Protein AF-Q311U8-F1 (afdb_monomer_lite)

Radius of gyration: 19.04 Å; chains: 1; bounding box: 42×54×68 Å

Organism: Oleidesulfovibrio alaskensis (strain ATCC BAA-1058 / DSM 17464 / G20) (NCBI:txid207559)

pLDDT: mean 86.95, std 13.93, range [37.5, 97.62]

Structure (mmCIF, N/CA/C/O backbone):
data_AF-Q311U8-F1
#
_entry.id   AF-Q311U8-F1
#
loop_
_atom_site.group_PDB
_atom_site.id
_atom_site.type_symbol
_atom_site.label_atom_id
_atom_site.label_alt_id
_atom_site.label_comp_id
_atom_site.label_asym_id
_atom_site.label_entity_id
_atom_site.label_seq_id
_atom_site.pdbx_PDB_ins_code
_atom_site.Cartn_x
_atom_site.Cartn_y
_atom_site.Cartn_z
_atom_site.occupancy
_atom_site.B_iso_or_equiv
_atom_site.auth_seq_id
_atom_site.auth_comp_id
_atom_site.auth_asym_id
_atom_site.auth_atom_id
_atom_site.pdbx_PDB_model_num
ATOM 1 N N . MET A 1 1 ? 4.111 -31.282 -11.162 1.00 37.50 1 MET A N 1
ATOM 2 C CA . MET A 1 1 ? 3.540 -31.177 -9.801 1.00 37.50 1 MET A CA 1
ATOM 3 C C . MET A 1 1 ? 2.856 -29.829 -9.710 1.00 37.50 1 MET A C 1
ATOM 5 O O . MET A 1 1 ? 3.506 -28.844 -10.026 1.00 37.50 1 MET A O 1
ATOM 9 N N . GLY A 1 2 ? 1.558 -29.787 -9.402 1.00 47.53 2 GLY A N 1
ATOM 10 C CA . GLY A 1 2 ? 0.847 -28.516 -9.246 1.00 47.53 2 GLY A CA 1
ATOM 11 C C . GLY A 1 2 ? 1.342 -27.788 -7.999 1.00 47.53 2 GLY A C 1
ATOM 12 O O . GLY A 1 2 ? 1.463 -28.405 -6.942 1.00 47.53 2 GLY A O 1
ATOM 13 N N . THR A 1 3 ? 1.674 -26.508 -8.132 1.00 61.25 3 THR A N 1
ATOM 14 C CA . THR A 1 3 ? 1.961 -25.624 -7.001 1.00 61.25 3 THR A CA 1
ATOM 15 C C . THR A 1 3 ? 0.689 -25.420 -6.185 1.00 61.25 3 THR A C 1
ATOM 17 O O . THR A 1 3 ? -0.376 -25.160 -6.744 1.00 61.25 3 THR A O 1
ATOM 20 N N . ALA A 1 4 ? 0.785 -25.559 -4.863 1.00 67.50 4 ALA A N 1
ATOM 21 C CA . ALA A 1 4 ? -0.294 -25.149 -3.976 1.00 67.50 4 ALA A CA 1
ATOM 22 C C . ALA A 1 4 ? -0.421 -23.621 -4.038 1.00 67.50 4 ALA A C 1
ATOM 24 O O . ALA A 1 4 ? 0.584 -22.920 -3.950 1.00 67.50 4 ALA A O 1
ATOM 25 N N . PHE A 1 5 ? -1.641 -23.114 -4.197 1.00 61.78 5 PHE A N 1
ATOM 26 C CA . PHE A 1 5 ? -1.911 -21.682 -4.112 1.00 61.78 5 PHE A CA 1
ATOM 27 C C . PHE A 1 5 ? -2.131 -21.297 -2.650 1.00 61.78 5 PHE A C 1
ATOM 29 O O . PHE A 1 5 ? -2.922 -21.939 -1.951 1.00 61.78 5 PHE A O 1
ATOM 36 N N . HIS A 1 6 ? -1.440 -20.262 -2.178 1.00 63.56 6 HIS A N 1
ATOM 37 C CA . HIS A 1 6 ? -1.676 -19.710 -0.849 1.00 63.56 6 HIS A CA 1
ATOM 38 C C . HIS A 1 6 ? -2.810 -18.668 -0.878 1.00 63.56 6 HIS A C 1
ATOM 40 O O . HIS A 1 6 ? -3.197 -18.165 -1.929 1.00 63.56 6 HIS A O 1
ATOM 46 N N . GLN A 1 7 ? -3.396 -18.354 0.280 1.00 56.78 7 GLN A N 1
ATOM 47 C CA . GLN A 1 7 ? -4.391 -17.279 0.378 1.00 56.78 7 GLN A CA 1
ATOM 48 C C . GLN A 1 7 ? -3.770 -15.955 -0.112 1.00 56.78 7 GLN A C 1
ATOM 50 O O . GLN A 1 7 ? -2.660 -15.634 0.312 1.00 56.78 7 GLN A O 1
ATOM 55 N N . GLY A 1 8 ? -4.457 -15.222 -0.997 1.00 61.91 8 GLY A N 1
ATOM 56 C CA . GLY A 1 8 ? -3.895 -14.057 -1.696 1.00 61.91 8 GLY A CA 1
ATOM 57 C C . GLY A 1 8 ? -3.211 -14.370 -3.035 1.00 61.91 8 GLY A C 1
ATOM 58 O O . GLY A 1 8 ? -2.881 -13.446 -3.768 1.00 61.91 8 GLY A O 1
ATOM 59 N N . ALA A 1 9 ? -2.994 -15.647 -3.381 1.00 65.75 9 ALA A N 1
ATOM 60 C CA . ALA A 1 9 ? -2.308 -16.033 -4.623 1.00 65.75 9 ALA A CA 1
ATOM 61 C C . ALA A 1 9 ? -3.227 -16.046 -5.854 1.00 65.75 9 ALA A C 1
ATOM 63 O O . ALA A 1 9 ? -2.763 -15.913 -6.984 1.00 65.75 9 ALA A O 1
ATOM 64 N N . LEU A 1 10 ? -4.528 -16.266 -5.638 1.00 73.06 10 LEU A N 1
ATOM 65 C CA . LEU A 1 10 ? -5.542 -16.332 -6.698 1.00 73.06 10 LEU A CA 1
ATOM 66 C C . LEU A 1 10 ? -6.429 -15.091 -6.753 1.00 73.06 10 LEU A C 1
ATOM 68 O O . LEU A 1 10 ? -7.138 -14.895 -7.737 1.00 73.06 10 LEU A O 1
ATOM 72 N N . ASP A 1 11 ? -6.437 -14.295 -5.687 1.00 76.12 11 ASP A N 1
ATOM 73 C CA . ASP A 1 11 ? -7.259 -13.103 -5.616 1.00 76.12 11 ASP A CA 1
ATOM 74 C C . ASP A 1 11 ? -6.459 -11.866 -6.040 1.00 76.12 11 ASP A C 1
ATOM 76 O O . ASP A 1 11 ? -5.271 -11.728 -5.765 1.00 76.12 11 ASP A O 1
ATOM 80 N N . ASN A 1 12 ? -7.121 -10.961 -6.759 1.00 83.50 12 ASN A N 1
ATOM 81 C CA . ASN A 1 12 ? -6.507 -9.732 -7.255 1.00 83.50 12 ASN A CA 1
ATOM 82 C C . ASN A 1 12 ? -6.670 -8.577 -6.246 1.00 83.50 12 ASN A C 1
ATOM 84 O O . ASN A 1 12 ? -6.551 -7.411 -6.594 1.00 83.50 12 ASN A O 1
ATOM 88 N N . PHE A 1 13 ? -6.937 -8.868 -4.967 1.00 90.12 13 PHE A N 1
ATOM 89 C CA . PHE A 1 13 ? -7.370 -7.868 -3.983 1.00 90.12 13 PHE A CA 1
ATOM 90 C C . PHE A 1 13 ? -6.248 -7.370 -3.061 1.00 90.12 13 PHE A C 1
ATOM 92 O O . PHE A 1 13 ? -6.520 -6.925 -1.945 1.00 90.12 13 PHE A O 1
ATOM 99 N N . CYS A 1 14 ? -4.992 -7.386 -3.526 1.00 90.50 14 CYS A N 1
ATOM 100 C CA . CYS A 1 14 ? -3.838 -6.896 -2.755 1.00 90.50 14 CYS A CA 1
ATOM 101 C C . CYS A 1 14 ? -4.051 -5.489 -2.176 1.00 90.50 14 CYS A C 1
ATOM 103 O O . CYS A 1 14 ? -3.731 -5.244 -1.022 1.00 90.50 14 CYS A O 1
ATOM 105 N N . ALA A 1 15 ? -4.693 -4.589 -2.922 1.00 93.12 15 ALA A N 1
ATOM 106 C CA . ALA A 1 15 ? -5.008 -3.245 -2.448 1.00 93.12 15 ALA A CA 1
ATOM 107 C C . ALA A 1 15 ? -5.940 -3.222 -1.227 1.00 93.12 15 ALA A C 1
ATOM 109 O O . ALA A 1 15 ? -5.713 -2.455 -0.292 1.00 93.12 15 ALA A O 1
ATOM 110 N N . LEU A 1 16 ? -6.956 -4.091 -1.192 1.00 94.38 16 LEU A N 1
ATOM 111 C CA . LEU A 1 16 ? -7.863 -4.194 -0.046 1.00 94.38 16 LEU A CA 1
ATOM 112 C C . LEU A 1 16 ? -7.113 -4.747 1.171 1.00 94.38 16 LEU A C 1
ATOM 114 O O . LEU A 1 16 ? -7.275 -4.227 2.274 1.00 94.38 16 LEU A O 1
ATOM 118 N N . TYR A 1 17 ? -6.267 -5.765 0.975 1.00 92.62 17 TYR A N 1
ATOM 119 C CA . TYR A 1 17 ? -5.411 -6.295 2.038 1.00 92.62 17 TYR A CA 1
ATOM 120 C C . TYR A 1 17 ? -4.444 -5.242 2.578 1.00 92.62 17 TYR A C 1
ATOM 122 O O . TYR A 1 17 ? -4.326 -5.114 3.798 1.00 92.62 17 TYR A O 1
ATOM 130 N N . ALA A 1 18 ? -3.813 -4.457 1.705 1.00 94.94 18 ALA A N 1
ATOM 131 C CA . ALA A 1 18 ? -2.923 -3.370 2.087 1.00 94.94 18 ALA A CA 1
ATOM 132 C C . ALA A 1 18 ? -3.649 -2.365 2.990 1.00 94.94 18 ALA A C 1
ATOM 134 O O . ALA A 1 18 ? -3.191 -2.086 4.098 1.00 94.94 18 ALA A O 1
ATOM 135 N N . VAL A 1 19 ? -4.828 -1.882 2.578 1.00 96.75 19 VAL A N 1
ATOM 136 C CA . VAL A 1 19 ? -5.613 -0.921 3.370 1.00 96.75 19 VAL A CA 1
ATOM 137 C C . VAL A 1 19 ? -6.063 -1.522 4.702 1.00 96.75 19 VAL A C 1
ATOM 139 O O . VAL A 1 19 ? -5.898 -0.893 5.748 1.00 96.75 19 VAL A O 1
ATOM 142 N N . VAL A 1 20 ? -6.574 -2.757 4.705 1.00 95.94 20 VAL A N 1
ATOM 143 C CA . VAL A 1 20 ? -6.973 -3.450 5.941 1.00 95.94 20 VAL A CA 1
ATOM 144 C C . VAL A 1 20 ? -5.785 -3.585 6.895 1.00 95.94 20 VAL A C 1
ATOM 146 O O . VAL A 1 20 ? -5.916 -3.280 8.080 1.00 95.94 20 VAL A O 1
ATOM 149 N N . ASN A 1 21 ? -4.611 -3.980 6.398 1.00 94.94 21 ASN A N 1
ATOM 150 C CA . ASN A 1 21 ? -3.401 -4.105 7.210 1.00 94.94 21 ASN A CA 1
ATOM 151 C C . ASN A 1 21 ? -2.879 -2.749 7.697 1.00 94.94 21 ASN A C 1
ATOM 153 O O . ASN A 1 21 ? -2.426 -2.649 8.839 1.00 94.94 21 ASN A O 1
ATOM 157 N N . ALA A 1 22 ? -3.022 -1.688 6.903 1.00 96.19 22 ALA A N 1
ATOM 158 C CA . ALA A 1 22 ? -2.739 -0.334 7.354 1.00 96.19 22 ALA A CA 1
ATOM 159 C C . ALA A 1 22 ? -3.666 0.083 8.510 1.00 96.19 22 ALA A C 1
ATOM 161 O O . ALA A 1 22 ? -3.197 0.631 9.512 1.00 96.19 22 ALA A O 1
ATOM 162 N N . PHE A 1 23 ? -4.962 -0.239 8.453 1.00 96.06 23 PHE A N 1
ATOM 163 C CA . PHE A 1 23 ? -5.865 -0.026 9.588 1.00 96.06 23 PHE A CA 1
ATOM 164 C C . PHE A 1 23 ? -5.525 -0.917 10.790 1.00 96.06 23 PHE A C 1
ATOM 166 O O . PHE A 1 23 ? -5.532 -0.433 11.922 1.00 96.06 23 PHE A O 1
ATOM 173 N N . CYS A 1 24 ? -5.141 -2.181 10.588 1.00 94.56 24 CYS A N 1
ATOM 174 C CA . CYS A 1 24 ? -4.625 -3.032 11.664 1.00 94.56 24 CYS A CA 1
ATOM 175 C C . CYS A 1 24 ? -3.406 -2.392 12.344 1.00 94.56 24 CYS A C 1
ATOM 177 O O . CYS A 1 24 ? -3.337 -2.353 13.572 1.00 94.56 24 CYS A O 1
ATOM 179 N N . ARG A 1 25 ? -2.474 -1.825 11.568 1.00 94.44 25 ARG A N 1
ATOM 180 C CA . ARG A 1 25 ? -1.262 -1.181 12.092 1.00 94.44 25 ARG A CA 1
ATOM 181 C C . ARG A 1 25 ? -1.547 0.125 12.832 1.00 94.44 25 ARG A C 1
ATOM 183 O O . ARG A 1 25 ? -0.871 0.431 13.817 1.00 94.44 25 ARG A O 1
ATOM 190 N N . THR A 1 26 ? -2.528 0.892 12.365 1.00 95.25 26 THR A N 1
ATOM 191 C CA . THR A 1 26 ? -2.876 2.213 12.911 1.00 95.25 26 THR A CA 1
ATOM 192 C C . THR A 1 26 ? -3.895 2.151 14.048 1.00 95.25 26 THR A C 1
ATOM 194 O O . THR A 1 26 ? -3.900 3.049 14.881 1.00 95.25 26 THR A O 1
ATOM 197 N N . HIS A 1 27 ? -4.733 1.115 14.131 1.00 94.25 27 HIS A N 1
ATOM 198 C CA . HIS A 1 27 ? -5.863 1.044 15.071 1.00 94.25 27 HIS A CA 1
ATOM 199 C C . HIS A 1 27 ? -6.001 -0.296 15.805 1.00 94.25 27 HIS A C 1
ATOM 201 O O . HIS A 1 27 ? -6.939 -0.454 16.581 1.00 94.25 27 HIS A O 1
ATOM 207 N N . ALA A 1 28 ? -5.092 -1.252 15.583 1.00 92.31 28 ALA A N 1
ATOM 208 C CA . ALA A 1 28 ? -5.137 -2.583 16.194 1.00 92.31 28 ALA A CA 1
ATOM 209 C C . ALA A 1 28 ? -6.500 -3.276 16.002 1.00 92.31 28 ALA A C 1
ATOM 211 O O . ALA A 1 28 ? -7.108 -3.767 16.955 1.00 92.31 28 ALA A O 1
ATOM 212 N N . LEU A 1 29 ? -6.995 -3.286 14.757 1.00 91.94 29 LEU A N 1
ATOM 213 C CA . LEU A 1 29 ? -8.279 -3.901 14.427 1.00 91.94 29 LEU A CA 1
ATOM 214 C C . LEU A 1 29 ? -8.350 -5.357 14.891 1.00 91.94 29 LEU A C 1
ATOM 216 O O . LEU A 1 29 ? -7.421 -6.147 14.719 1.00 91.94 29 LEU A O 1
ATOM 220 N N . THR A 1 30 ? -9.518 -5.742 15.393 1.00 92.50 30 THR A N 1
ATOM 221 C CA . THR A 1 30 ? -9.839 -7.153 15.599 1.00 92.50 30 THR A CA 1
ATOM 222 C C . THR A 1 30 ? -10.002 -7.869 14.258 1.00 92.50 30 THR A C 1
ATOM 224 O O . THR A 1 30 ? -10.398 -7.275 13.252 1.00 92.50 30 THR A O 1
ATOM 227 N N . ALA A 1 31 ? -9.819 -9.192 14.252 1.00 91.38 31 ALA A N 1
ATOM 228 C CA . ALA A 1 31 ? -10.064 -10.009 13.062 1.00 91.38 31 ALA A CA 1
ATOM 229 C C . ALA A 1 31 ? -11.506 -9.886 12.531 1.00 91.38 31 ALA A C 1
ATOM 231 O O . ALA A 1 31 ? -11.740 -10.114 11.347 1.00 91.38 31 ALA A O 1
ATOM 232 N N . PHE A 1 32 ? -12.477 -9.565 13.394 1.00 94.00 32 PHE A N 1
ATOM 233 C CA . PHE A 1 32 ? -13.856 -9.301 12.984 1.00 94.00 32 PHE A CA 1
ATOM 234 C C . PHE A 1 32 ? -13.976 -7.968 12.234 1.00 94.00 32 PHE A C 1
ATOM 236 O O . PHE A 1 32 ? -14.552 -7.936 11.151 1.00 94.00 32 PHE A O 1
ATOM 243 N N . GLN A 1 33 ? -13.392 -6.889 12.766 1.00 93.81 33 GLN A N 1
ATOM 244 C CA . GLN A 1 33 ? -13.393 -5.574 12.112 1.00 93.81 33 GLN A CA 1
ATOM 245 C C . GLN A 1 33 ? -12.658 -5.605 10.768 1.00 93.81 33 GLN A C 1
ATOM 247 O O . GLN A 1 33 ? -13.183 -5.086 9.789 1.00 93.81 33 GLN A O 1
ATOM 252 N N . ALA A 1 34 ? -11.498 -6.265 10.705 1.00 94.31 34 ALA A N 1
ATOM 253 C CA . ALA A 1 34 ? -10.738 -6.436 9.468 1.00 94.31 34 ALA A CA 1
ATOM 254 C C . ALA A 1 34 ? -11.542 -7.201 8.399 1.00 94.31 34 ALA A C 1
ATOM 256 O O . ALA A 1 34 ? -11.652 -6.750 7.261 1.00 94.31 34 ALA A O 1
ATOM 257 N N . ARG A 1 35 ? -12.176 -8.323 8.775 1.00 94.69 35 ARG A N 1
ATOM 258 C CA . ARG A 1 35 ? -13.047 -9.094 7.868 1.00 94.69 35 ARG A CA 1
ATOM 259 C C . ARG A 1 35 ? -14.245 -8.288 7.393 1.00 94.69 35 ARG A C 1
ATOM 261 O O . ARG A 1 35 ? -14.569 -8.325 6.213 1.00 94.69 35 ARG A O 1
ATOM 268 N N . ARG A 1 36 ? -14.897 -7.560 8.300 1.00 95.12 36 ARG A N 1
ATOM 269 C CA . ARG A 1 36 ? -16.030 -6.707 7.949 1.00 95.12 36 ARG A CA 1
ATOM 270 C C . ARG A 1 36 ? -15.615 -5.620 6.960 1.00 95.12 36 ARG A C 1
ATOM 272 O O . ARG A 1 36 ? -16.293 -5.460 5.961 1.00 95.12 36 ARG A O 1
ATOM 279 N N . MET A 1 37 ? -14.501 -4.929 7.206 1.00 95.00 37 MET A N 1
ATOM 280 C CA . MET A 1 37 ? -13.955 -3.931 6.281 1.00 95.00 37 MET A CA 1
ATOM 281 C C . MET A 1 37 ? -13.739 -4.530 4.887 1.00 95.00 37 MET A C 1
ATOM 283 O O . MET A 1 37 ? -14.254 -4.010 3.906 1.00 95.00 37 MET A O 1
ATOM 287 N N . PHE A 1 38 ? -13.056 -5.672 4.814 1.00 95.06 38 PHE A N 1
ATOM 288 C CA . PHE A 1 38 ? -12.793 -6.358 3.553 1.00 95.06 38 PHE A CA 1
ATOM 289 C C . PHE A 1 38 ? -14.086 -6.761 2.816 1.00 95.06 38 PHE A C 1
ATOM 291 O O . PHE A 1 38 ? -14.244 -6.462 1.635 1.00 95.06 38 PHE A O 1
ATOM 298 N N . HIS A 1 39 ? -15.037 -7.400 3.506 1.00 95.38 39 HIS A N 1
ATOM 299 C CA . HIS A 1 39 ? -16.296 -7.843 2.897 1.00 95.38 39 HIS A CA 1
ATOM 300 C C . HIS A 1 39 ? -17.203 -6.677 2.489 1.00 95.38 39 HIS A C 1
ATOM 302 O O . HIS A 1 39 ? -17.771 -6.712 1.401 1.00 95.38 39 HIS A O 1
ATOM 308 N N . ASP A 1 40 ? -17.328 -5.647 3.330 1.00 95.81 40 ASP A N 1
ATOM 309 C CA . ASP A 1 40 ? -18.144 -4.465 3.037 1.00 95.81 40 ASP A CA 1
ATOM 310 C C . ASP A 1 40 ? -17.614 -3.754 1.777 1.00 95.81 40 ASP A C 1
ATOM 312 O O . ASP A 1 40 ? -18.407 -3.311 0.946 1.00 95.81 40 ASP A O 1
ATOM 316 N N . THR A 1 41 ? -16.289 -3.694 1.583 1.00 95.19 41 THR A N 1
ATOM 317 C CA . THR A 1 41 ? -15.689 -3.180 0.343 1.00 95.19 41 THR A CA 1
ATOM 318 C C . THR A 1 41 ? -15.979 -4.080 -0.856 1.00 95.19 41 THR A C 1
ATOM 320 O O . THR A 1 41 ? -16.386 -3.567 -1.892 1.00 95.19 41 THR A O 1
ATOM 323 N N . LEU A 1 42 ? -15.837 -5.405 -0.741 1.00 94.81 42 LEU A N 1
ATOM 324 C CA . LEU A 1 42 ? -16.155 -6.318 -1.850 1.00 94.81 42 LEU A CA 1
ATOM 325 C C . LEU A 1 42 ? -17.617 -6.210 -2.298 1.00 94.81 42 LEU A C 1
ATOM 327 O O . LEU A 1 42 ? -17.891 -6.170 -3.495 1.00 94.81 42 LEU A O 1
ATOM 331 N N . LEU A 1 43 ? -18.548 -6.127 -1.345 1.00 96.38 43 LEU A N 1
ATOM 332 C CA . LEU A 1 43 ? -19.971 -5.959 -1.638 1.00 96.38 43 LEU A CA 1
ATOM 333 C C . LEU A 1 43 ? -20.262 -4.636 -2.349 1.00 96.38 43 LEU A C 1
ATOM 335 O O . LEU A 1 43 ? -21.165 -4.598 -3.174 1.00 96.38 43 LEU A O 1
ATOM 339 N N . ARG A 1 44 ? -19.508 -3.571 -2.054 1.00 93.94 44 ARG A N 1
ATOM 340 C CA . ARG A 1 44 ? -19.609 -2.288 -2.768 1.00 93.94 44 ARG A CA 1
ATOM 341 C C . ARG A 1 44 ? -19.042 -2.363 -4.170 1.00 93.94 44 ARG A C 1
ATOM 343 O O . ARG A 1 44 ? -19.688 -1.884 -5.088 1.00 93.94 44 ARG A O 1
ATOM 350 N N . LEU A 1 45 ? -17.868 -2.975 -4.338 1.00 93.75 45 LEU A N 1
ATOM 351 C CA . LEU A 1 45 ? -17.281 -3.162 -5.664 1.00 93.75 45 LEU A CA 1
ATOM 352 C C . LEU A 1 45 ? -18.258 -3.911 -6.569 1.00 93.75 45 LEU A C 1
ATOM 354 O O . LEU A 1 45 ? -18.495 -3.474 -7.681 1.00 93.75 45 LEU A O 1
ATOM 358 N N . ALA A 1 46 ? -18.904 -4.961 -6.058 1.00 94.88 46 ALA A N 1
ATOM 359 C CA . ALA A 1 46 ? -19.896 -5.742 -6.794 1.00 94.88 46 ALA A CA 1
ATOM 360 C C . ALA A 1 46 ? -21.185 -4.977 -7.175 1.00 94.88 46 ALA A C 1
ATOM 362 O O . ALA A 1 46 ? -22.034 -5.551 -7.850 1.00 94.88 46 ALA A O 1
ATOM 363 N N . GLN A 1 47 ? -21.371 -3.726 -6.734 1.00 96.00 47 GLN A N 1
ATOM 364 C CA . GLN A 1 47 ? -22.482 -2.869 -7.178 1.00 96.00 47 GLN A CA 1
ATOM 365 C C . GLN A 1 47 ? -22.172 -2.125 -8.483 1.00 96.00 47 GLN A C 1
ATOM 367 O O . GLN A 1 47 ? -23.089 -1.570 -9.086 1.00 96.00 47 GLN A O 1
ATOM 372 N N . ASP A 1 48 ? -20.907 -2.105 -8.902 1.00 95.19 48 ASP A N 1
ATOM 373 C CA . ASP A 1 48 ? -20.439 -1.483 -10.134 1.00 95.19 48 ASP A CA 1
ATOM 374 C C . ASP A 1 48 ? -19.763 -2.550 -11.002 1.00 95.19 48 ASP A C 1
ATOM 376 O O . ASP A 1 48 ? -18.649 -2.995 -10.720 1.00 95.19 48 ASP A O 1
ATOM 380 N N . ASP A 1 49 ? -20.453 -2.981 -12.057 1.00 95.31 49 ASP A N 1
ATOM 381 C CA . ASP A 1 49 ? -19.990 -4.064 -12.927 1.00 95.31 49 ASP A CA 1
ATOM 382 C C . ASP A 1 49 ? -18.645 -3.750 -13.600 1.00 95.31 49 ASP A C 1
ATOM 384 O O . ASP A 1 49 ? -17.823 -4.654 -13.781 1.00 95.31 49 ASP A O 1
ATOM 388 N N . GLU A 1 50 ? -18.391 -2.488 -13.963 1.00 94.62 50 GLU A N 1
ATOM 389 C CA . GLU A 1 50 ? -17.160 -2.077 -14.643 1.00 94.62 50 GLU A CA 1
ATOM 390 C C . GLU A 1 50 ? -15.977 -2.133 -13.674 1.00 94.62 50 GLU A C 1
ATOM 392 O O . GLU A 1 50 ? -14.963 -2.785 -13.953 1.00 94.62 50 GLU A O 1
ATOM 397 N N . VAL A 1 51 ? -16.132 -1.523 -12.498 1.00 91.81 51 VAL A N 1
ATOM 398 C CA . VAL A 1 51 ? -15.099 -1.519 -11.456 1.00 91.81 51 VAL A CA 1
ATOM 399 C C . VAL A 1 51 ? -14.853 -2.933 -10.934 1.00 91.81 51 VAL A C 1
ATOM 401 O O . VAL A 1 51 ? -13.697 -3.336 -10.761 1.00 91.81 51 VAL A O 1
ATOM 404 N N . PHE A 1 52 ? -15.913 -3.713 -10.711 1.00 93.62 52 PHE A N 1
ATOM 405 C CA . PHE A 1 52 ? -15.798 -5.094 -10.260 1.00 93.62 52 PHE A CA 1
ATOM 406 C C . PHE A 1 52 ? -15.067 -5.956 -11.283 1.00 93.62 52 PHE A C 1
ATOM 408 O O . PHE A 1 52 ? -14.130 -6.665 -10.915 1.00 93.62 52 PHE A O 1
ATOM 415 N N . THR A 1 53 ? -15.438 -5.854 -12.564 1.00 93.81 53 THR A N 1
ATOM 416 C CA . THR A 1 53 ? -14.769 -6.580 -13.651 1.00 93.81 53 THR A CA 1
ATOM 417 C C . THR A 1 53 ? -13.291 -6.217 -13.696 1.00 93.81 53 THR A C 1
ATOM 419 O O . THR A 1 53 ? -12.445 -7.109 -13.642 1.00 93.81 53 THR A O 1
ATOM 422 N N . ALA A 1 54 ? -12.964 -4.922 -13.693 1.00 92.94 54 ALA A N 1
ATOM 423 C CA . ALA A 1 54 ? -11.581 -4.466 -13.698 1.00 92.94 54 ALA A CA 1
ATOM 424 C C . ALA A 1 54 ? -10.788 -4.995 -12.488 1.00 92.94 54 ALA A C 1
ATOM 426 O O . ALA A 1 54 ? -9.626 -5.383 -12.633 1.00 92.94 54 ALA A O 1
ATOM 427 N N . ALA A 1 55 ? -11.411 -5.067 -11.307 1.00 91.06 55 ALA A N 1
ATOM 428 C CA . ALA A 1 55 ? -10.797 -5.617 -10.105 1.00 91.06 55 ALA A CA 1
ATOM 429 C C . ALA A 1 55 ? -10.571 -7.135 -10.188 1.00 91.06 55 ALA A C 1
ATOM 431 O O . ALA A 1 55 ? -9.492 -7.604 -9.827 1.00 91.06 55 ALA A O 1
ATOM 432 N N . VAL A 1 56 ? -11.534 -7.927 -10.669 1.00 90.75 56 VAL A N 1
ATOM 433 C CA . VAL A 1 56 ? -11.366 -9.391 -10.751 1.00 90.75 56 VAL A CA 1
ATOM 434 C C . VAL A 1 56 ? -10.455 -9.818 -11.900 1.00 90.75 56 VAL A C 1
ATOM 436 O O . VAL A 1 56 ? -9.814 -10.859 -11.790 1.00 90.75 56 VAL A O 1
ATOM 439 N N . THR A 1 57 ? -10.324 -9.014 -12.961 1.00 90.00 57 THR A N 1
ATOM 440 C CA . THR A 1 57 ? -9.417 -9.287 -14.091 1.00 90.00 57 THR A CA 1
ATOM 441 C C . THR A 1 57 ? -8.053 -8.601 -13.970 1.00 90.00 57 THR A C 1
ATOM 443 O O . THR A 1 57 ? -7.296 -8.600 -14.941 1.00 90.00 57 THR A O 1
ATOM 446 N N . ALA A 1 58 ? -7.732 -7.989 -12.822 1.00 85.81 58 ALA A N 1
ATOM 447 C CA . ALA A 1 58 ? -6.497 -7.222 -12.601 1.00 85.81 58 ALA A CA 1
ATOM 448 C C . ALA A 1 58 ? -6.248 -6.103 -13.643 1.00 85.81 58 ALA A C 1
ATOM 450 O O . ALA A 1 58 ? -5.106 -5.721 -13.916 1.00 85.81 58 ALA A O 1
ATOM 451 N N . ALA A 1 59 ? -7.321 -5.558 -14.222 1.00 90.44 59 ALA A N 1
ATOM 452 C CA . ALA A 1 59 ? -7.303 -4.464 -15.194 1.00 90.44 59 ALA A CA 1
ATOM 453 C C . ALA A 1 59 ? -7.481 -3.088 -14.525 1.00 90.44 59 ALA A C 1
ATOM 455 O O . ALA A 1 59 ? -7.975 -2.143 -15.130 1.00 90.44 59 ALA A O 1
ATOM 456 N N . THR A 1 60 ? -7.068 -2.969 -13.267 1.00 92.50 60 THR A N 1
ATOM 457 C CA . THR A 1 60 ? -7.097 -1.733 -12.488 1.00 92.50 60 THR A CA 1
ATOM 458 C C . THR A 1 60 ? -5.808 -1.606 -11.697 1.00 92.50 60 THR A C 1
ATOM 460 O O . THR A 1 60 ? -5.115 -2.593 -11.435 1.00 92.50 60 THR A O 1
ATOM 463 N N . ASP A 1 61 ? -5.476 -0.383 -11.307 1.00 92.69 61 ASP A N 1
ATOM 464 C CA . ASP A 1 61 ? -4.439 -0.162 -10.320 1.00 92.69 61 ASP A CA 1
ATOM 465 C C . ASP A 1 61 ? -4.946 0.106 -8.913 1.00 92.69 61 ASP A C 1
ATOM 467 O O . ASP A 1 61 ? -4.129 0.389 -8.045 1.00 92.69 61 ASP A O 1
ATOM 471 N N . TYR A 1 62 ? -6.251 -0.021 -8.678 1.00 94.69 62 TYR A N 1
ATOM 472 C CA . TYR A 1 62 ? -6.898 0.131 -7.375 1.00 94.69 62 TYR A CA 1
ATOM 473 C C . TYR A 1 62 ? -6.726 1.500 -6.705 1.00 94.69 62 TYR A C 1
ATOM 475 O O . TYR A 1 62 ? -7.187 1.648 -5.578 1.00 94.69 62 TYR A O 1
ATOM 483 N N . THR A 1 63 ? -6.123 2.504 -7.352 1.00 95.06 63 THR A N 1
ATOM 484 C CA . THR A 1 63 ? -5.837 3.795 -6.701 1.00 95.06 63 THR A CA 1
ATOM 485 C C . THR A 1 63 ? -7.114 4.438 -6.159 1.00 95.06 63 THR A C 1
ATOM 487 O O . THR A 1 63 ? -7.166 4.782 -4.981 1.00 95.06 63 THR A O 1
ATOM 490 N N . GLY A 1 64 ? -8.174 4.506 -6.974 1.00 94.62 64 GLY A N 1
ATOM 491 C CA . GLY A 1 64 ? -9.482 5.009 -6.532 1.00 94.62 64 GLY A CA 1
ATOM 492 C C . GLY A 1 64 ? -10.053 4.211 -5.356 1.00 94.62 64 GLY A C 1
ATOM 493 O O . GLY A 1 64 ? -10.378 4.785 -4.327 1.00 94.62 64 GLY A O 1
ATOM 494 N N . ILE A 1 65 ? -10.042 2.877 -5.451 1.00 95.31 65 ILE A N 1
ATOM 495 C CA . ILE A 1 65 ? -10.555 1.980 -4.400 1.00 95.31 65 ILE A CA 1
ATOM 496 C C . ILE A 1 65 ? -9.800 2.177 -3.076 1.00 95.31 65 ILE A C 1
ATOM 498 O O . ILE A 1 65 ? -10.416 2.204 -2.012 1.00 95.31 65 ILE A O 1
ATOM 502 N N . VAL A 1 66 ? -8.472 2.331 -3.123 1.00 96.94 66 VAL A N 1
ATOM 503 C CA . VAL A 1 66 ? -7.653 2.613 -1.937 1.00 96.94 66 VAL A CA 1
ATOM 504 C C . VAL A 1 66 ? -8.079 3.932 -1.303 1.00 96.94 66 VAL A C 1
ATOM 506 O O . VAL A 1 66 ? -8.332 3.962 -0.099 1.00 96.94 66 VAL A O 1
ATOM 509 N N . HIS A 1 67 ? -8.196 5.005 -2.090 1.00 96.75 67 HIS A N 1
ATOM 510 C CA . HIS A 1 67 ? -8.629 6.306 -1.579 1.00 96.75 67 HIS A CA 1
ATOM 511 C C . HIS A 1 67 ? -10.037 6.250 -0.975 1.00 96.75 67 HIS A C 1
ATOM 513 O O . HIS A 1 67 ? -10.212 6.704 0.156 1.00 96.75 67 HIS A O 1
ATOM 519 N N . ASP A 1 68 ? -10.991 5.607 -1.649 1.00 95.75 68 ASP A N 1
ATOM 520 C CA . ASP A 1 68 ? -12.368 5.463 -1.170 1.00 95.75 68 ASP A CA 1
ATOM 521 C C . ASP A 1 68 ? -12.433 4.707 0.161 1.00 95.75 68 ASP A C 1
ATOM 523 O O . ASP A 1 68 ? -13.159 5.097 1.077 1.00 95.75 68 ASP A O 1
ATOM 527 N N . MET A 1 69 ? -11.655 3.627 0.312 1.00 96.81 69 MET A N 1
ATOM 528 C CA . MET A 1 69 ? -11.579 2.898 1.579 1.00 96.81 69 MET A CA 1
ATOM 529 C C . MET A 1 69 ? -10.990 3.772 2.692 1.00 96.81 69 MET A C 1
ATOM 531 O O . MET A 1 69 ? -11.526 3.794 3.804 1.00 96.81 69 MET A O 1
ATOM 535 N N . LEU A 1 70 ? -9.890 4.480 2.420 1.00 97.19 70 LEU A N 1
ATOM 536 C CA . LEU A 1 70 ? -9.248 5.349 3.408 1.00 97.19 70 LEU A CA 1
ATOM 537 C C . LEU A 1 70 ? -10.177 6.476 3.852 1.00 97.19 70 LEU A C 1
ATOM 539 O O . LEU A 1 70 ? -10.267 6.737 5.049 1.00 97.19 70 LEU A O 1
ATOM 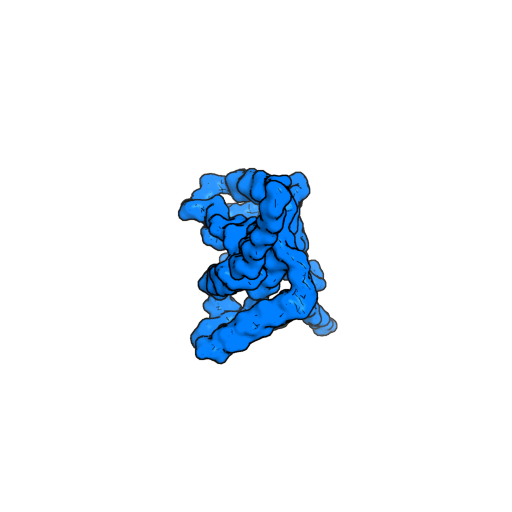543 N N . GLU A 1 71 ? -10.897 7.099 2.922 1.00 95.44 71 GLU A N 1
ATOM 544 C CA . GLU A 1 71 ? -11.877 8.138 3.227 1.00 95.44 71 GLU A CA 1
ATOM 545 C C . GLU A 1 71 ? -13.058 7.567 4.017 1.00 95.44 71 GLU A C 1
ATOM 547 O O . GLU A 1 71 ? -13.365 8.047 5.108 1.00 95.44 71 GLU A O 1
ATOM 552 N N . TRP A 1 72 ? -13.682 6.495 3.524 1.00 94.06 72 TRP A N 1
ATOM 553 C CA . TRP A 1 72 ? -14.879 5.918 4.131 1.00 94.06 72 TRP A CA 1
ATOM 554 C C . TRP A 1 72 ? -14.642 5.459 5.574 1.00 94.06 72 TRP A C 1
ATOM 556 O O . TRP A 1 72 ? -15.407 5.781 6.489 1.00 94.06 72 TRP A O 1
ATOM 566 N N . TYR A 1 73 ? -13.575 4.690 5.797 1.00 95.00 73 TYR A N 1
ATOM 567 C CA . TYR A 1 73 ? -13.264 4.158 7.122 1.00 95.00 73 TYR A CA 1
ATOM 568 C C . TYR A 1 73 ? -12.553 5.186 8.009 1.00 95.00 73 TYR A C 1
ATOM 570 O O . TYR A 1 73 ? -12.784 5.185 9.223 1.00 95.00 73 TYR A O 1
ATOM 578 N N . GLY A 1 74 ? -11.756 6.077 7.409 1.00 93.12 74 GLY A N 1
ATOM 579 C CA . GLY A 1 74 ? -11.031 7.154 8.081 1.00 93.12 74 GLY A CA 1
ATOM 580 C C . GLY A 1 74 ? -11.928 8.273 8.603 1.00 93.12 74 GLY A C 1
ATOM 581 O O . GLY A 1 74 ? -11.720 8.753 9.713 1.00 93.12 74 GLY A O 1
ATOM 582 N N . ALA A 1 75 ? -12.958 8.665 7.851 1.00 86.69 75 ALA A N 1
ATOM 583 C CA . ALA A 1 75 ? -13.942 9.656 8.291 1.00 86.69 75 ALA A CA 1
ATOM 584 C C . ALA A 1 75 ? -14.945 9.085 9.310 1.00 86.69 75 ALA A C 1
ATOM 586 O O . ALA A 1 75 ? -15.577 9.833 10.056 1.00 86.69 75 ALA A O 1
ATOM 587 N N . GLY A 1 76 ? -15.107 7.759 9.324 1.00 82.94 76 GLY A N 1
ATOM 588 C CA . GLY A 1 76 ? -16.058 7.055 10.174 1.00 82.94 76 GLY A CA 1
ATOM 589 C C . GLY A 1 76 ? -15.431 6.476 11.442 1.00 82.94 76 GLY A C 1
ATOM 590 O O . GLY A 1 76 ? -15.189 7.166 12.429 1.00 82.94 76 GLY A O 1
ATOM 591 N N . LEU A 1 77 ? -15.263 5.153 11.438 1.00 82.00 77 LEU A N 1
ATOM 592 C CA . LEU A 1 77 ? -14.981 4.351 12.634 1.00 82.00 77 LEU A CA 1
ATOM 593 C C . LEU A 1 77 ? -13.527 4.433 13.111 1.00 82.00 77 LEU A C 1
ATOM 595 O O . LEU A 1 77 ? -13.260 4.129 14.274 1.00 82.00 77 LEU A O 1
ATOM 599 N N . PHE A 1 78 ? -12.598 4.800 12.227 1.00 93.44 78 PHE A N 1
ATOM 600 C CA . PHE A 1 78 ? -11.163 4.718 12.484 1.00 93.44 78 PHE A CA 1
ATOM 601 C C . PHE A 1 78 ? -10.464 6.012 12.055 1.00 93.44 78 PHE A C 1
ATOM 603 O O . PHE A 1 78 ? -9.823 6.016 11.006 1.00 93.44 78 PHE A O 1
ATOM 610 N N . PRO A 1 79 ? -10.587 7.104 12.839 1.00 95.00 79 PRO A N 1
ATOM 611 C CA . PRO A 1 79 ? -10.009 8.402 12.507 1.00 95.00 79 PRO A CA 1
ATOM 612 C C . PRO A 1 79 ? -8.570 8.306 12.008 1.00 95.00 79 PRO A C 1
ATOM 614 O O . PRO A 1 79 ? -7.675 7.834 12.707 1.00 95.00 79 PRO A O 1
ATOM 617 N N . LEU A 1 80 ? -8.349 8.754 10.777 1.00 96.12 80 LEU A N 1
ATOM 618 C CA . LEU A 1 80 ? -7.087 8.570 10.076 1.00 96.12 80 LEU A CA 1
ATOM 619 C C . LE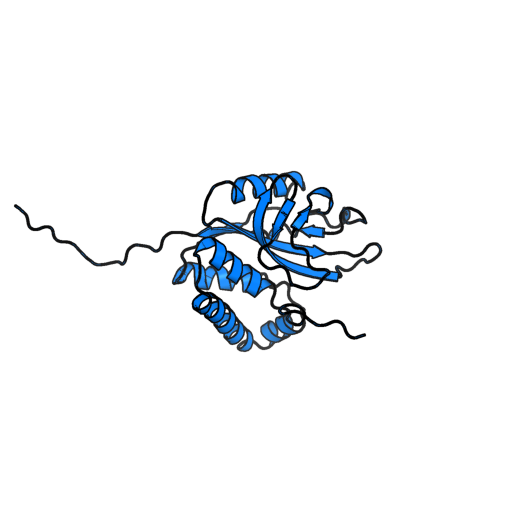U A 1 80 ? -6.651 9.884 9.438 1.00 96.12 80 LEU A C 1
ATOM 621 O O . LEU A 1 80 ? -7.418 10.521 8.720 1.00 96.12 80 LEU A O 1
ATOM 625 N N . HIS A 1 81 ? -5.403 10.273 9.676 1.00 95.50 81 HIS A N 1
ATOM 626 C CA . HIS A 1 81 ? -4.742 11.286 8.870 1.00 95.50 81 HIS A CA 1
ATOM 627 C C . HIS A 1 81 ? -4.021 10.605 7.707 1.00 95.50 81 HIS A C 1
ATOM 629 O O . HIS A 1 81 ? -3.244 9.669 7.919 1.00 95.50 81 HIS A O 1
ATOM 635 N N . VAL A 1 82 ? -4.284 11.086 6.494 1.00 96.75 82 VAL A N 1
ATOM 636 C CA . VAL A 1 82 ? -3.673 10.612 5.253 1.00 96.75 82 VAL A CA 1
ATOM 637 C C . VAL A 1 82 ? -3.010 11.800 4.572 1.00 96.75 82 VAL A C 1
ATOM 639 O O . VAL A 1 8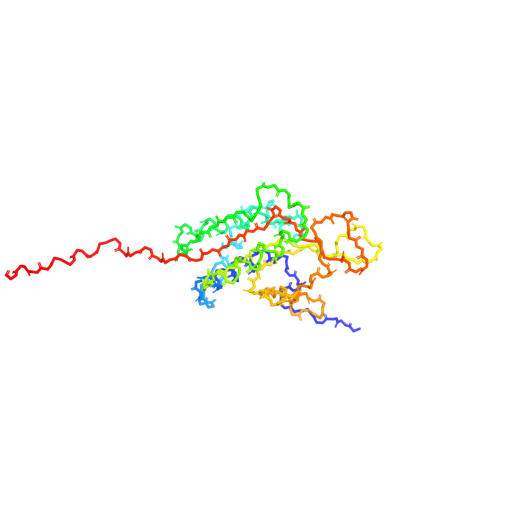2 ? -3.634 12.848 4.415 1.00 96.75 82 VAL A O 1
ATOM 642 N N . GLN A 1 83 ? -1.762 11.626 4.154 1.00 95.06 83 GLN A N 1
ATOM 643 C CA . GLN A 1 83 ? -1.040 12.598 3.336 1.00 95.06 83 GLN A CA 1
ATOM 644 C C . GLN A 1 83 ? -0.321 11.882 2.191 1.00 95.06 83 GLN A C 1
ATOM 646 O O . GLN A 1 83 ? 0.212 10.786 2.379 1.00 95.06 83 GLN A O 1
ATOM 651 N N . SER A 1 84 ? -0.284 12.495 1.010 1.00 95.00 84 SER A N 1
ATOM 652 C CA . SER A 1 84 ? 0.574 12.020 -0.077 1.00 95.00 84 SER A CA 1
ATOM 653 C C . SER A 1 84 ? 2.033 12.231 0.309 1.00 95.00 84 SER A C 1
ATOM 655 O O . SER A 1 84 ? 2.401 13.308 0.777 1.00 95.00 84 SER A O 1
ATOM 657 N N . ALA A 1 85 ? 2.868 11.208 0.125 1.00 93.00 85 ALA A N 1
ATOM 658 C CA . ALA A 1 85 ? 4.286 11.291 0.467 1.00 93.00 85 ALA A CA 1
ATOM 659 C C . ALA A 1 85 ? 5.041 12.277 -0.435 1.00 93.00 85 ALA A C 1
ATOM 661 O O . ALA A 1 85 ? 6.017 12.887 -0.006 1.00 93.00 85 ALA A O 1
ATOM 662 N N . PHE A 1 86 ? 4.571 12.438 -1.673 1.00 88.94 86 PHE A N 1
ATOM 663 C CA . PHE A 1 86 ? 5.147 13.354 -2.642 1.00 88.94 86 PHE A CA 1
ATOM 664 C C . PHE A 1 86 ? 4.040 14.128 -3.355 1.00 88.94 86 PHE A C 1
ATOM 666 O O . PHE A 1 86 ? 3.037 13.543 -3.768 1.00 88.94 86 PHE A O 1
ATOM 673 N N . ALA A 1 87 ? 4.220 15.445 -3.467 1.00 75.94 87 ALA A N 1
ATOM 674 C CA . ALA A 1 87 ? 3.367 16.300 -4.291 1.00 75.94 87 ALA A CA 1
ATOM 675 C C . ALA A 1 87 ? 3.690 16.133 -5.788 1.00 75.94 87 ALA A C 1
ATOM 677 O O . ALA A 1 87 ? 2.779 16.118 -6.609 1.00 75.94 87 ALA A O 1
ATOM 678 N N . ASP A 1 88 ? 4.976 15.934 -6.098 1.00 73.69 88 ASP A N 1
ATOM 679 C CA . ASP A 1 88 ? 5.542 15.677 -7.427 1.00 73.69 88 ASP A CA 1
ATOM 680 C C . ASP A 1 88 ? 6.365 14.371 -7.420 1.00 73.69 88 ASP A C 1
ATOM 682 O O . ASP A 1 88 ? 6.477 13.704 -6.394 1.00 73.69 88 ASP A O 1
ATOM 686 N N . GLU A 1 89 ? 6.965 13.976 -8.545 1.00 76.75 89 GLU A N 1
ATOM 687 C CA . GLU A 1 89 ? 7.935 12.867 -8.560 1.00 76.75 89 GLU A CA 1
ATOM 688 C C . GLU A 1 89 ? 9.126 13.173 -7.615 1.00 76.75 89 GLU A C 1
ATOM 690 O O . GLU A 1 89 ? 9.601 14.312 -7.577 1.00 76.75 89 GLU A O 1
ATOM 695 N N . PRO A 1 90 ? 9.636 12.187 -6.850 1.00 81.25 90 PRO A N 1
ATOM 696 C CA . PRO A 1 90 ? 10.810 12.380 -6.004 1.00 81.25 90 PRO A CA 1
ATOM 697 C C . PRO A 1 90 ? 12.023 12.748 -6.864 1.00 81.25 90 PRO A C 1
ATOM 699 O O . PRO A 1 90 ? 12.194 12.217 -7.963 1.00 81.25 90 PRO A O 1
ATOM 702 N N . ALA A 1 91 ? 12.909 13.607 -6.352 1.00 75.56 91 ALA A N 1
ATOM 703 C CA . ALA A 1 91 ? 14.112 13.989 -7.089 1.00 75.56 91 ALA A CA 1
ATOM 704 C C . ALA A 1 91 ? 15.092 12.807 -7.220 1.00 75.56 91 ALA A C 1
ATOM 706 O O . ALA A 1 91 ? 15.852 12.721 -8.187 1.00 75.56 91 ALA A O 1
ATOM 707 N N . GLY A 1 92 ? 15.045 11.858 -6.280 1.00 85.50 92 GLY A N 1
ATOM 708 C CA . GLY A 1 92 ? 15.770 10.594 -6.365 1.00 85.50 92 GLY A CA 1
ATOM 709 C C . GLY A 1 92 ? 15.234 9.514 -5.429 1.00 85.50 92 GLY A C 1
ATOM 710 O O . GLY A 1 92 ? 14.410 9.761 -4.551 1.00 85.50 92 GLY A O 1
ATOM 711 N N . GLU A 1 93 ? 15.749 8.288 -5.567 1.00 90.19 93 GLU A N 1
ATOM 712 C CA . GLU A 1 93 ? 15.400 7.185 -4.665 1.00 90.19 93 GLU A CA 1
ATOM 713 C C . GLU A 1 93 ? 15.763 7.501 -3.208 1.00 90.19 93 GLU A C 1
ATOM 715 O O . GLU A 1 93 ? 15.088 7.033 -2.293 1.00 90.19 93 GLU A O 1
ATOM 720 N N . SER A 1 94 ? 16.813 8.301 -2.980 1.00 92.50 94 SER A N 1
ATOM 721 C CA . SER A 1 94 ? 17.211 8.758 -1.645 1.00 92.50 94 SER A CA 1
ATOM 722 C C . SER A 1 94 ? 16.065 9.430 -0.902 1.00 92.50 94 SER A C 1
ATOM 724 O O . SER A 1 94 ? 15.895 9.168 0.284 1.00 92.50 94 SER A O 1
ATOM 726 N N . ASP A 1 95 ? 15.259 10.231 -1.596 1.00 93.44 95 ASP A N 1
ATOM 727 C CA . ASP A 1 95 ? 14.171 10.994 -0.986 1.00 93.44 95 ASP A CA 1
ATOM 728 C C . ASP A 1 95 ? 13.081 10.054 -0.486 1.00 93.44 95 ASP A C 1
ATOM 730 O O . ASP A 1 95 ? 12.595 10.206 0.632 1.00 93.44 95 ASP A O 1
ATOM 734 N N . PHE A 1 96 ? 12.764 9.021 -1.274 1.00 94.56 96 PHE A N 1
ATOM 735 C CA . PHE A 1 96 ? 11.835 7.978 -0.857 1.00 94.56 96 PHE A CA 1
ATOM 736 C C . PHE A 1 96 ? 12.301 7.263 0.400 1.00 94.56 96 PHE A C 1
ATOM 738 O O . PHE A 1 96 ? 11.534 7.114 1.350 1.00 94.56 96 PHE A O 1
ATOM 745 N N . TRP A 1 97 ? 13.559 6.845 0.432 1.00 95.88 97 TRP A N 1
ATOM 746 C CA . TRP A 1 97 ? 14.067 6.104 1.573 1.00 95.88 97 TRP A CA 1
ATOM 747 C C . TRP A 1 97 ? 14.222 6.963 2.829 1.00 95.88 97 TRP A C 1
ATOM 749 O O . TRP A 1 97 ? 13.962 6.462 3.921 1.00 95.88 97 TRP A O 1
ATOM 759 N N . SER A 1 98 ? 14.625 8.229 2.692 1.00 95.06 98 SER A N 1
ATOM 760 C CA . SER A 1 98 ? 14.700 9.173 3.813 1.00 95.06 98 SER A CA 1
ATOM 761 C C . SER A 1 98 ? 13.308 9.471 4.364 1.00 95.06 98 SER A C 1
ATOM 763 O O . SER A 1 98 ? 13.082 9.314 5.559 1.00 95.06 98 SER A O 1
ATOM 765 N N . MET A 1 99 ? 12.341 9.769 3.491 1.00 95.00 99 MET A N 1
ATOM 766 C CA . MET A 1 99 ? 10.941 9.953 3.877 1.00 95.00 99 MET A CA 1
ATOM 767 C C . MET A 1 99 ? 10.397 8.717 4.604 1.00 95.00 99 MET A C 1
ATOM 769 O O . MET A 1 99 ? 9.772 8.841 5.658 1.00 95.00 99 MET A O 1
ATOM 773 N N . ALA A 1 100 ? 10.660 7.517 4.076 1.00 95.56 100 ALA A N 1
ATOM 774 C CA . ALA A 1 100 ? 10.201 6.278 4.689 1.00 95.56 100 ALA A CA 1
ATOM 775 C C . ALA A 1 100 ? 10.819 6.053 6.073 1.00 95.56 100 ALA A C 1
ATOM 777 O O . ALA A 1 100 ? 10.109 5.650 6.997 1.00 95.56 100 ALA A O 1
ATOM 778 N N . ALA A 1 101 ? 12.118 6.332 6.215 1.00 96.00 101 ALA A N 1
ATOM 779 C CA . ALA A 1 101 ? 12.823 6.259 7.488 1.00 96.00 101 ALA A CA 1
ATOM 780 C C . ALA A 1 101 ? 12.198 7.210 8.512 1.00 96.00 101 ALA A C 1
ATOM 782 O O . ALA A 1 101 ? 11.780 6.768 9.584 1.00 96.00 101 ALA A O 1
ATOM 783 N N . ASP A 1 102 ? 12.074 8.486 8.152 1.00 95.56 102 ASP A N 1
ATOM 784 C CA . ASP A 1 102 ? 11.573 9.535 9.034 1.00 95.56 102 ASP A CA 1
ATOM 785 C C . ASP A 1 102 ? 10.128 9.259 9.457 1.00 95.56 102 ASP A C 1
ATOM 787 O O . ASP A 1 102 ? 9.786 9.332 10.641 1.00 95.56 102 ASP A O 1
ATOM 791 N N . TRP A 1 103 ? 9.270 8.881 8.506 1.00 96.75 103 TRP A N 1
ATOM 792 C CA . TRP A 1 103 ? 7.860 8.636 8.781 1.00 96.75 103 TRP A CA 1
ATOM 793 C C . TRP A 1 103 ? 7.637 7.435 9.702 1.00 96.75 103 TRP A C 1
ATOM 795 O O . TRP A 1 103 ? 6.918 7.549 10.701 1.00 96.75 103 TRP A O 1
ATOM 805 N N . LEU A 1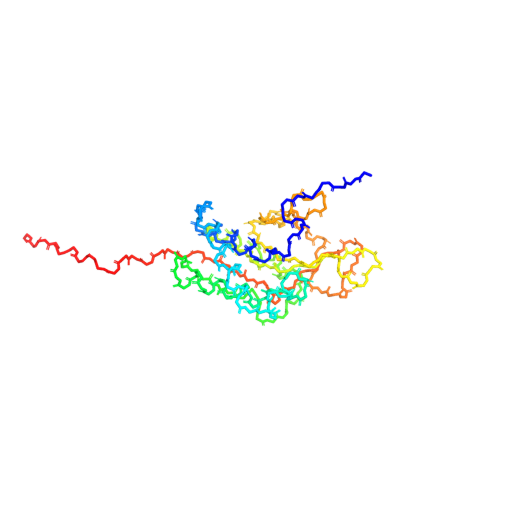 104 ? 8.251 6.292 9.376 1.00 95.56 104 LEU A N 1
ATOM 806 C CA . LEU A 1 104 ? 8.051 5.038 10.106 1.00 95.56 104 LEU A CA 1
ATOM 807 C C . LEU A 1 104 ? 8.745 5.045 11.476 1.00 95.56 104 LEU A C 1
ATOM 809 O O . LEU A 1 104 ? 8.276 4.368 12.391 1.00 95.56 104 LEU A O 1
ATOM 813 N N . ALA A 1 105 ? 9.820 5.822 11.649 1.00 94.06 105 ALA A N 1
ATOM 814 C CA . ALA A 1 105 ? 10.497 5.973 12.938 1.00 94.06 105 ALA A CA 1
ATOM 815 C C . ALA A 1 105 ? 9.746 6.893 13.915 1.00 94.06 105 ALA A C 1
ATOM 817 O O . ALA A 1 105 ? 9.876 6.750 15.131 1.00 94.06 105 ALA A O 1
ATOM 818 N N . ALA A 1 106 ? 8.942 7.830 13.411 1.00 88.88 106 ALA A N 1
ATOM 819 C CA . ALA A 1 106 ? 8.376 8.918 14.206 1.00 88.88 106 ALA A CA 1
ATOM 820 C C . ALA A 1 106 ? 7.144 8.554 15.066 1.00 88.88 106 ALA A C 1
ATOM 822 O O . ALA A 1 106 ? 6.462 9.445 15.576 1.00 88.88 106 ALA A O 1
ATOM 823 N N . GLY A 1 107 ? 6.869 7.266 15.290 1.00 75.69 107 GLY A N 1
ATOM 824 C CA . GLY A 1 107 ? 6.028 6.833 16.408 1.00 75.69 107 GLY A CA 1
ATOM 825 C C . GLY A 1 107 ? 5.069 5.683 16.117 1.00 75.69 107 GLY A C 1
ATOM 826 O O . GLY A 1 107 ? 4.978 5.143 15.016 1.00 75.69 107 GLY A O 1
ATOM 827 N N . ALA A 1 108 ? 4.331 5.296 17.158 1.00 84.06 108 ALA A N 1
ATOM 828 C CA . ALA A 1 108 ? 3.289 4.282 17.065 1.00 84.06 108 ALA A CA 1
ATOM 829 C C . ALA A 1 108 ? 2.134 4.739 16.155 1.00 84.06 108 ALA A C 1
ATOM 831 O O . ALA A 1 108 ? 1.912 5.930 15.952 1.00 84.06 108 ALA A O 1
ATOM 832 N N . ARG A 1 109 ? 1.365 3.770 15.641 1.00 93.69 109 ARG A N 1
ATOM 833 C CA . ARG A 1 109 ? 0.180 3.998 14.792 1.00 93.69 109 ARG A CA 1
ATOM 834 C C . ARG A 1 109 ? 0.478 4.724 13.474 1.00 93.69 109 ARG A C 1
ATOM 836 O O . ARG A 1 109 ? -0.402 5.392 12.935 1.00 93.69 109 ARG A O 1
ATOM 843 N N . ARG A 1 110 ? 1.694 4.572 12.949 1.00 96.12 110 ARG A N 1
ATOM 844 C CA . ARG A 1 110 ? 2.086 5.023 11.611 1.00 96.12 110 ARG A CA 1
ATOM 845 C C . ARG A 1 110 ? 2.384 3.843 10.704 1.00 96.12 110 ARG A C 1
ATOM 847 O O . ARG A 1 110 ? 2.849 2.798 11.154 1.00 96.12 110 ARG A O 1
ATOM 854 N N . THR A 1 111 ? 2.078 4.028 9.432 1.00 96.88 111 THR A N 1
ATOM 855 C CA . THR A 1 111 ? 2.383 3.109 8.334 1.00 96.88 111 THR A CA 1
ATOM 856 C C . THR A 1 111 ? 2.417 3.912 7.036 1.00 96.88 111 THR A C 1
ATOM 858 O O . THR A 1 111 ? 2.076 5.100 7.022 1.00 96.88 111 THR A O 1
ATOM 861 N N . MET A 1 112 ? 2.831 3.278 5.950 1.00 96.31 112 MET A N 1
ATOM 862 C CA . MET A 1 112 ? 2.687 3.824 4.607 1.00 96.31 112 MET A CA 1
ATOM 863 C C . MET A 1 112 ? 2.020 2.800 3.706 1.00 96.31 112 MET A C 1
ATOM 865 O O . MET A 1 112 ? 2.272 1.605 3.846 1.00 96.31 112 MET A O 1
ATOM 869 N N . LEU A 1 113 ? 1.195 3.279 2.786 1.00 97.00 113 LEU A N 1
ATOM 870 C CA . LEU A 1 113 ? 0.699 2.502 1.660 1.00 97.00 113 LEU A CA 1
ATOM 871 C C . LEU A 1 113 ? 1.489 2.889 0.425 1.00 97.00 113 LEU A C 1
ATOM 873 O O . LEU A 1 113 ? 1.791 4.064 0.232 1.00 97.00 113 LEU A O 1
ATOM 877 N N . LEU A 1 114 ? 1.820 1.915 -0.409 1.00 95.75 114 LEU A N 1
ATOM 878 C CA . LEU A 1 114 ? 2.477 2.175 -1.680 1.00 95.75 114 LEU A CA 1
ATOM 879 C C . LEU A 1 114 ? 2.154 1.086 -2.690 1.00 95.75 114 LEU A C 1
ATOM 881 O O . LEU A 1 114 ? 1.899 -0.066 -2.330 1.00 95.75 114 LEU A O 1
ATOM 885 N N . ARG A 1 115 ? 2.233 1.448 -3.968 1.00 94.44 115 ARG A N 1
ATOM 886 C CA . ARG A 1 115 ? 2.235 0.501 -5.075 1.00 94.44 115 ARG A CA 1
ATOM 887 C C . ARG A 1 115 ? 3.663 0.248 -5.540 1.00 94.44 115 ARG A C 1
ATOM 889 O O . ARG A 1 115 ? 4.446 1.183 -5.730 1.00 94.44 115 ARG A O 1
ATOM 896 N N . PHE A 1 116 ? 3.975 -1.013 -5.811 1.00 93.88 116 PHE A N 1
ATOM 897 C CA . PHE A 1 116 ? 5.185 -1.401 -6.519 1.00 93.88 116 PHE A CA 1
ATOM 898 C C . PHE A 1 116 ? 4.890 -2.311 -7.709 1.00 93.88 116 PHE A C 1
ATOM 900 O O . PHE A 1 116 ? 3.862 -2.986 -7.802 1.00 93.88 116 PHE A O 1
ATOM 907 N N . MET A 1 117 ? 5.836 -2.326 -8.637 1.00 93.62 117 MET A N 1
ATOM 908 C CA . MET A 1 117 ? 5.883 -3.214 -9.783 1.00 93.62 117 MET A CA 1
ATOM 909 C C . MET A 1 117 ? 7.146 -4.063 -9.695 1.00 93.62 117 MET A C 1
ATOM 911 O O . MET A 1 117 ? 8.231 -3.521 -9.490 1.00 93.62 117 MET A O 1
ATOM 915 N N . ARG A 1 118 ? 7.026 -5.378 -9.873 1.00 92.19 118 ARG A N 1
ATOM 916 C CA . ARG A 1 118 ? 8.185 -6.272 -9.975 1.00 92.19 118 ARG A CA 1
ATOM 917 C C . ARG A 1 118 ? 8.406 -6.666 -11.421 1.00 92.19 118 ARG A C 1
ATOM 919 O O . ARG A 1 118 ? 7.473 -7.102 -12.093 1.00 92.19 118 ARG A O 1
ATOM 926 N N . TYR A 1 119 ? 9.647 -6.567 -11.857 1.00 92.38 119 TYR A N 1
ATOM 927 C CA . TYR A 1 119 ? 10.088 -6.954 -13.185 1.00 92.38 119 TYR A CA 1
ATOM 928 C C . TYR A 1 119 ? 10.900 -8.242 -13.105 1.00 92.38 119 TYR A C 1
ATOM 930 O O . TYR A 1 119 ? 11.476 -8.578 -12.068 1.00 92.38 119 TYR A O 1
ATOM 938 N N . VAL A 1 120 ? 10.915 -8.975 -14.211 1.00 87.69 120 VAL A N 1
ATOM 939 C CA . VAL A 1 120 ? 11.868 -10.060 -14.442 1.00 87.69 120 VAL A CA 1
ATOM 940 C C . VAL A 1 120 ? 12.883 -9.542 -15.460 1.00 87.69 120 VAL A C 1
ATOM 942 O O . VAL A 1 120 ? 12.464 -8.897 -16.425 1.00 87.69 120 VAL A O 1
ATOM 945 N N . PRO A 1 121 ? 14.191 -9.790 -15.265 1.00 80.25 121 PRO A N 1
ATOM 946 C CA . PRO A 1 121 ? 15.215 -9.452 -16.248 1.00 80.25 121 PRO A CA 1
ATOM 947 C C . PRO A 1 121 ? 14.815 -9.842 -17.675 1.00 80.25 121 PRO A C 1
ATOM 949 O O . PRO A 1 121 ? 14.367 -10.962 -17.919 1.00 80.25 121 PRO A O 1
ATOM 952 N N . GLY A 1 122 ? 14.949 -8.899 -18.609 1.00 78.69 122 GLY A N 1
ATOM 953 C CA . GLY A 1 122 ? 14.606 -9.102 -20.019 1.00 78.69 122 GLY A CA 1
ATOM 954 C C . GLY A 1 122 ? 13.114 -9.018 -20.367 1.00 78.69 122 GLY A C 1
ATOM 955 O O . GLY A 1 122 ? 12.772 -9.233 -21.526 1.00 78.69 122 GLY A O 1
ATOM 956 N N . GLN A 1 123 ? 12.224 -8.703 -19.416 1.00 85.69 123 GLN A N 1
ATOM 957 C CA . GLN A 1 123 ? 10.805 -8.448 -19.695 1.00 85.69 123 GLN A CA 1
ATOM 958 C C . GLN A 1 123 ? 10.445 -6.964 -19.566 1.00 85.69 123 GLN A C 1
ATOM 960 O O . GLN A 1 123 ? 10.743 -6.312 -18.563 1.00 85.69 123 GLN A O 1
ATOM 965 N N . ASP A 1 124 ? 9.726 -6.445 -20.563 1.00 82.12 124 ASP A N 1
ATOM 966 C CA . ASP A 1 124 ? 9.292 -5.042 -20.591 1.00 82.12 124 ASP A CA 1
ATOM 967 C C . ASP A 1 124 ? 8.083 -4.764 -19.691 1.00 82.12 124 ASP A C 1
ATOM 969 O O . ASP A 1 124 ? 7.912 -3.649 -19.185 1.00 82.12 124 ASP A O 1
ATOM 973 N N . ALA A 1 125 ? 7.242 -5.775 -19.474 1.00 87.75 125 ALA A N 1
ATOM 974 C CA . ALA A 1 125 ? 6.073 -5.682 -18.614 1.00 87.75 125 ALA A CA 1
ATOM 975 C C . ALA A 1 125 ? 6.393 -6.190 -17.198 1.00 87.75 125 ALA A C 1
ATOM 977 O O . ALA A 1 125 ? 7.114 -7.178 -17.044 1.00 87.75 125 ALA A O 1
ATOM 978 N N . PRO A 1 126 ? 5.843 -5.555 -16.148 1.00 88.25 126 PRO A N 1
ATOM 979 C CA . PRO A 1 126 ? 5.977 -6.080 -14.802 1.00 88.25 126 PRO A CA 1
ATOM 980 C C . PRO A 1 126 ? 5.177 -7.376 -14.655 1.00 88.25 126 PRO A C 1
ATOM 982 O O . PRO A 1 126 ? 4.023 -7.453 -15.076 1.00 88.25 126 PRO A O 1
ATOM 985 N N . VAL A 1 127 ? 5.776 -8.362 -13.992 1.00 87.31 127 VAL A N 1
ATOM 986 C CA . VAL A 1 127 ? 5.135 -9.646 -13.670 1.00 87.31 127 VAL A CA 1
ATOM 987 C C . VAL A 1 127 ? 4.239 -9.559 -12.440 1.00 87.31 127 VAL A C 1
ATOM 989 O O . VAL A 1 127 ? 3.356 -10.387 -12.254 1.00 87.31 127 VAL A O 1
ATOM 992 N N . VAL A 1 128 ? 4.468 -8.558 -11.588 1.00 86.81 128 VAL A N 1
ATOM 993 C CA . VAL A 1 128 ? 3.664 -8.294 -10.393 1.00 86.81 128 VAL A CA 1
ATOM 994 C C . VAL A 1 128 ? 3.351 -6.808 -10.349 1.00 86.81 128 VAL A C 1
ATOM 996 O O . VAL A 1 128 ? 4.248 -5.973 -10.481 1.00 86.81 128 VAL A O 1
ATOM 999 N N . ARG A 1 129 ? 2.078 -6.488 -10.123 1.00 89.69 129 ARG A N 1
ATOM 1000 C CA . ARG A 1 129 ? 1.583 -5.155 -9.775 1.00 89.69 129 ARG A CA 1
ATOM 1001 C C . ARG A 1 129 ? 0.927 -5.295 -8.411 1.00 89.69 129 ARG A C 1
ATOM 1003 O O . ARG A 1 129 ? 0.014 -6.102 -8.274 1.00 89.69 129 ARG A O 1
ATOM 1010 N N . HIS A 1 130 ? 1.431 -4.589 -7.409 1.00 90.75 130 HIS A N 1
ATOM 1011 C CA . HIS A 1 130 ? 1.056 -4.872 -6.029 1.00 90.75 130 HIS A CA 1
ATOM 1012 C C . HIS A 1 130 ? 0.928 -3.600 -5.210 1.00 90.75 130 HIS A C 1
ATOM 1014 O O . HIS A 1 130 ? 1.763 -2.704 -5.320 1.00 90.75 130 HIS A O 1
ATOM 1020 N N . TRP A 1 131 ? -0.103 -3.555 -4.380 1.00 94.00 131 TRP A N 1
ATOM 1021 C CA . TRP A 1 131 ? -0.211 -2.617 -3.271 1.00 94.00 131 TRP A CA 1
ATOM 1022 C C . TRP A 1 131 ? 0.273 -3.285 -2.003 1.00 94.00 131 TRP A C 1
ATOM 1024 O O . TRP A 1 131 ? 0.045 -4.474 -1.831 1.00 94.00 131 TRP A O 1
ATOM 1034 N N . THR A 1 132 ? 0.923 -2.514 -1.139 1.00 94.25 132 THR A N 1
ATOM 1035 C CA . THR A 1 132 ? 1.386 -3.004 0.152 1.00 94.25 132 THR A CA 1
ATOM 1036 C C . THR A 1 132 ? 1.299 -1.940 1.234 1.00 94.25 132 THR A C 1
ATOM 1038 O O . THR A 1 132 ? 1.383 -0.742 0.945 1.00 94.25 132 THR A O 1
ATOM 1041 N N . ALA A 1 133 ? 1.147 -2.382 2.482 1.00 95.44 133 ALA A N 1
ATOM 1042 C CA . ALA A 1 133 ? 1.370 -1.562 3.663 1.00 95.44 133 ALA A CA 1
ATOM 1043 C C . A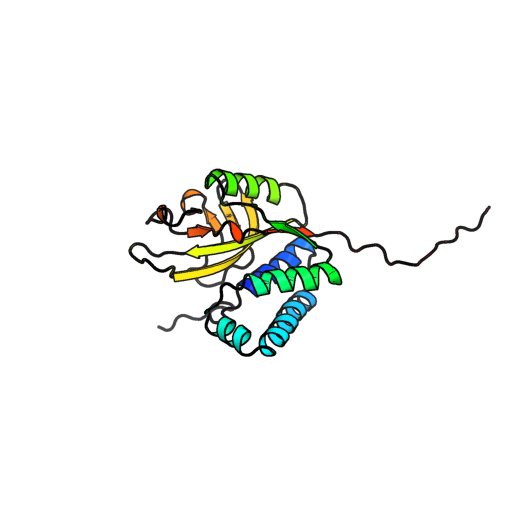LA A 1 133 ? 2.745 -1.869 4.272 1.00 95.44 133 ALA A C 1
ATOM 1045 O O . ALA A 1 133 ? 3.073 -3.028 4.526 1.00 95.44 133 ALA A O 1
ATOM 1046 N N . ALA A 1 134 ? 3.548 -0.843 4.556 1.00 94.88 134 ALA A N 1
ATOM 1047 C CA . ALA A 1 134 ? 4.845 -1.034 5.201 1.00 94.88 134 ALA A CA 1
ATOM 1048 C C . ALA A 1 134 ? 4.738 -0.995 6.731 1.00 94.88 134 ALA A C 1
ATOM 1050 O O . ALA A 1 134 ? 4.038 -0.158 7.309 1.00 94.88 134 ALA A O 1
ATOM 1051 N N . ASP A 1 135 ? 5.481 -1.875 7.396 1.00 92.19 135 ASP A N 1
ATOM 1052 C CA . ASP A 1 135 ? 5.546 -1.940 8.856 1.00 92.19 135 ASP A CA 1
ATOM 1053 C C . ASP A 1 135 ? 6.632 -1.024 9.423 1.00 92.19 135 ASP A C 1
ATOM 1055 O O . ASP A 1 135 ? 6.376 -0.158 10.261 1.00 92.19 135 ASP A O 1
ATOM 1059 N N . ARG A 1 136 ? 7.871 -1.251 8.978 1.00 93.06 136 ARG A N 1
ATOM 1060 C CA . ARG A 1 136 ? 9.071 -0.620 9.526 1.00 93.06 136 ARG A CA 1
ATOM 1061 C C . ARG A 1 136 ? 10.204 -0.612 8.513 1.00 93.06 136 ARG A C 1
ATOM 1063 O O . ARG A 1 136 ? 10.287 -1.486 7.650 1.00 93.06 136 ARG A O 1
ATOM 1070 N N . LEU A 1 137 ? 11.113 0.336 8.688 1.00 95.44 137 LEU A N 1
ATOM 1071 C CA . LEU A 1 137 ? 12.393 0.380 7.998 1.00 95.44 137 LEU A CA 1
ATOM 1072 C C . LEU A 1 137 ? 13.511 0.047 8.993 1.00 95.44 137 LEU A C 1
ATOM 1074 O O . LEU A 1 137 ? 13.598 0.678 10.043 1.00 95.44 137 LEU A O 1
ATOM 1078 N N . LEU A 1 138 ? 14.370 -0.922 8.668 1.00 94.44 138 LEU A N 1
ATOM 1079 C CA . LEU A 1 138 ? 15.580 -1.228 9.438 1.00 94.44 138 LEU A CA 1
ATOM 1080 C C . LEU A 1 138 ? 16.785 -1.239 8.497 1.00 94.44 138 LEU A C 1
ATOM 1082 O O . LEU A 1 138 ? 16.885 -2.102 7.624 1.00 94.44 138 LEU A O 1
ATOM 1086 N N . GLY A 1 139 ? 17.694 -0.276 8.670 1.00 94.38 139 GLY A N 1
ATOM 1087 C CA . GLY A 1 139 ? 18.817 -0.077 7.753 1.00 94.38 139 GLY A CA 1
ATOM 1088 C C . GLY A 1 139 ? 18.326 0.114 6.315 1.00 94.38 139 GLY A C 1
ATOM 1089 O O . GLY A 1 139 ? 17.577 1.045 6.027 1.00 94.38 139 GLY A O 1
ATOM 1090 N N . ASP A 1 140 ? 18.704 -0.812 5.436 1.00 96.12 140 ASP A N 1
ATOM 1091 C CA . ASP A 1 140 ? 18.350 -0.805 4.011 1.00 96.12 140 ASP A CA 1
ATOM 1092 C C . ASP A 1 140 ? 17.175 -1.726 3.656 1.00 96.12 140 ASP A C 1
ATOM 1094 O O . ASP A 1 140 ? 17.011 -2.115 2.500 1.00 96.12 140 ASP A O 1
ATOM 1098 N N . SER A 1 141 ? 16.374 -2.118 4.648 1.00 96.62 141 SER A N 1
ATOM 1099 C CA . SER A 1 141 ? 15.276 -3.075 4.493 1.00 96.62 141 SER A CA 1
ATOM 1100 C C . SER A 1 141 ? 13.939 -2.460 4.902 1.00 96.62 141 SER A C 1
ATOM 1102 O O . SER A 1 141 ? 13.734 -2.144 6.077 1.00 96.62 141 SER A O 1
ATOM 1104 N N . LEU A 1 142 ? 13.013 -2.330 3.948 1.00 96.44 142 LEU A N 1
ATOM 1105 C CA . LEU A 1 142 ? 11.618 -1.959 4.199 1.00 96.44 142 LEU A CA 1
ATOM 1106 C C . LEU A 1 142 ? 10.770 -3.222 4.351 1.00 96.44 142 LEU A C 1
ATOM 1108 O O . LEU A 1 142 ? 10.626 -3.985 3.399 1.00 96.44 142 LEU A O 1
ATOM 1112 N N . PHE A 1 143 ? 10.210 -3.442 5.536 1.00 94.25 143 PHE A N 1
ATOM 1113 C CA . PHE A 1 143 ? 9.390 -4.613 5.846 1.00 94.25 143 PHE A CA 1
ATOM 1114 C C . PHE A 1 143 ? 7.927 -4.360 5.482 1.00 94.25 143 PHE A C 1
ATOM 1116 O O . PHE A 1 143 ? 7.370 -3.319 5.839 1.00 94.25 143 PHE A O 1
ATOM 1123 N N . LEU A 1 144 ? 7.310 -5.324 4.802 1.00 93.31 144 LEU A N 1
ATOM 1124 C CA . LEU A 1 144 ? 5.935 -5.261 4.306 1.00 93.31 144 LEU A CA 1
ATOM 1125 C C . LEU A 1 144 ? 4.984 -6.079 5.198 1.00 93.31 144 LEU A C 1
ATOM 1127 O O . LEU A 1 144 ? 5.393 -7.076 5.796 1.00 93.31 144 LEU A O 1
ATOM 1131 N N . LEU A 1 145 ? 3.721 -5.656 5.306 1.00 85.50 145 LEU A N 1
ATOM 1132 C CA . LEU A 1 145 ? 2.705 -6.276 6.173 1.00 85.50 145 LEU A CA 1
ATOM 1133 C C . LEU A 1 145 ? 1.875 -7.361 5.476 1.00 85.50 145 LEU A C 1
ATOM 1135 O O . LEU A 1 145 ? 1.421 -8.299 6.127 1.00 85.50 145 LEU A O 1
ATOM 1139 N N . ASP A 1 146 ? 1.635 -7.216 4.179 1.00 72.12 146 ASP A N 1
ATOM 1140 C CA . ASP A 1 146 ? 0.555 -7.886 3.442 1.00 72.12 146 ASP A CA 1
ATOM 1141 C C . ASP A 1 146 ? 1.043 -8.765 2.285 1.00 72.12 146 ASP A C 1
ATOM 1143 O O . ASP A 1 146 ? 0.301 -9.113 1.370 1.00 72.12 146 ASP A O 1
ATOM 1147 N N . SER A 1 147 ? 2.301 -9.174 2.359 1.00 61.53 147 SER A N 1
ATOM 1148 C CA . SER A 1 147 ? 2.916 -10.087 1.409 1.00 61.53 147 SER A CA 1
ATOM 1149 C C . SER A 1 147 ? 2.199 -11.440 1.370 1.00 61.53 147 SER A C 1
ATOM 1151 O O . SER A 1 147 ? 1.952 -12.056 2.413 1.00 61.53 147 SER A O 1
ATOM 1153 N N . SER A 1 148 ? 1.937 -11.932 0.154 1.00 62.56 148 SER A N 1
ATOM 1154 C CA . SER A 1 148 ? 1.462 -13.302 -0.080 1.00 62.56 148 SER A CA 1
ATOM 1155 C C . SER A 1 148 ? 2.353 -14.326 0.643 1.00 62.56 148 SER A C 1
ATOM 1157 O O . SER A 1 148 ? 3.532 -14.090 0.893 1.00 62.56 148 SER A O 1
ATOM 1159 N N . ARG A 1 149 ? 1.795 -15.491 0.985 1.00 64.19 149 ARG A N 1
ATOM 1160 C CA . ARG A 1 149 ? 2.568 -16.632 1.507 1.00 64.19 149 ARG A CA 1
ATOM 1161 C C . ARG A 1 149 ? 3.234 -17.466 0.410 1.00 64.19 149 ARG A C 1
ATOM 1163 O O . ARG A 1 149 ? 3.831 -18.495 0.716 1.00 64.19 149 ARG A O 1
ATOM 1170 N N . ASP A 1 150 ? 3.137 -17.036 -0.844 1.00 63.78 150 ASP A N 1
ATOM 1171 C CA . ASP A 1 150 ? 3.815 -17.685 -1.959 1.00 63.78 150 ASP A CA 1
ATOM 1172 C C . ASP A 1 150 ? 5.337 -17.587 -1.827 1.00 63.78 150 ASP A C 1
ATOM 1174 O O . ASP A 1 150 ? 5.886 -16.571 -1.403 1.00 63.78 150 ASP A O 1
ATOM 1178 N N . SER A 1 151 ? 6.048 -18.619 -2.286 1.00 59.81 151 SER A N 1
ATOM 1179 C CA . SER A 1 151 ? 7.516 -18.695 -2.226 1.00 59.81 151 SER A CA 1
ATOM 1180 C C . SER A 1 151 ? 8.239 -17.569 -2.978 1.00 59.81 151 SER A C 1
ATOM 1182 O O . SER A 1 151 ? 9.439 -17.382 -2.803 1.00 59.81 151 SER A O 1
ATOM 1184 N N . GLY A 1 152 ? 7.529 -16.846 -3.848 1.00 67.75 152 GLY A N 1
ATOM 1185 C CA . GLY A 1 152 ? 8.040 -15.693 -4.582 1.00 67.75 152 GLY A CA 1
ATOM 1186 C C . GLY A 1 152 ? 7.612 -14.340 -4.013 1.00 67.75 152 GLY A C 1
ATOM 1187 O O . GLY A 1 152 ? 7.934 -13.328 -4.633 1.00 67.75 152 GLY A O 1
ATOM 1188 N N . ALA A 1 153 ? 6.872 -14.288 -2.905 1.00 74.25 153 ALA A N 1
ATOM 1189 C CA . ALA A 1 153 ? 6.379 -13.038 -2.348 1.00 74.25 153 ALA A CA 1
ATOM 1190 C C . ALA A 1 153 ? 7.513 -12.189 -1.759 1.00 74.25 153 ALA A C 1
ATOM 1192 O O . ALA A 1 153 ? 8.444 -12.686 -1.123 1.00 74.25 153 ALA A O 1
ATOM 1193 N N . LEU A 1 154 ? 7.430 -10.876 -1.970 1.00 80.69 154 LEU A N 1
ATOM 1194 C CA . LEU A 1 154 ? 8.350 -9.934 -1.348 1.00 80.69 154 LEU A CA 1
ATOM 1195 C C . LEU A 1 154 ? 7.811 -9.583 0.036 1.00 80.69 154 LEU A C 1
ATOM 1197 O O . LEU A 1 154 ? 6.773 -8.940 0.140 1.00 80.69 154 LEU A O 1
ATOM 1201 N N . HIS A 1 155 ? 8.518 -10.008 1.082 1.00 88.00 155 HIS A N 1
ATOM 1202 C CA . HIS A 1 155 ? 8.262 -9.618 2.479 1.00 88.00 155 HIS A CA 1
ATOM 1203 C C . HIS A 1 155 ? 9.088 -8.408 2.917 1.00 88.00 155 HIS A C 1
ATOM 1205 O O . HIS A 1 155 ? 8.777 -7.739 3.902 1.00 88.00 155 HIS A O 1
ATOM 1211 N N . VAL A 1 156 ? 10.163 -8.143 2.179 1.00 92.25 156 VAL A N 1
ATOM 1212 C CA . VAL A 1 156 ? 11.104 -7.063 2.427 1.00 92.25 156 VAL A CA 1
ATOM 1213 C C . VAL A 1 156 ? 11.524 -6.495 1.080 1.00 92.25 156 VAL A C 1
ATOM 1215 O O . VAL A 1 156 ? 11.834 -7.255 0.162 1.00 92.25 156 VAL A O 1
ATOM 1218 N N . LEU A 1 157 ? 11.552 -5.170 0.968 1.00 93.56 157 LEU A N 1
ATOM 1219 C CA . LEU A 1 157 ? 12.184 -4.475 -0.147 1.00 93.56 157 LEU A CA 1
ATOM 1220 C C . LEU A 1 157 ? 13.564 -4.002 0.296 1.00 93.56 157 LEU A C 1
ATOM 1222 O O . LEU A 1 157 ? 13.684 -3.240 1.258 1.00 93.56 157 LEU A O 1
ATOM 1226 N N . LEU A 1 158 ? 14.602 -4.466 -0.396 1.00 95.50 158 LEU A N 1
ATOM 1227 C CA . LEU A 1 158 ? 15.975 -4.057 -0.122 1.00 95.50 158 LEU A CA 1
ATOM 1228 C C . LEU A 1 158 ? 16.312 -2.813 -0.943 1.00 95.50 158 LEU A C 1
ATOM 1230 O O . LEU A 1 158 ? 16.013 -2.762 -2.136 1.00 95.50 158 LEU A O 1
ATOM 1234 N N . ARG A 1 159 ? 16.990 -1.834 -0.334 1.00 96.19 159 ARG A N 1
ATOM 1235 C CA . ARG A 1 159 ? 17.325 -0.549 -0.971 1.00 96.19 159 ARG A CA 1
ATOM 1236 C C . ARG A 1 159 ? 17.945 -0.691 -2.356 1.00 96.19 159 ARG A C 1
ATOM 1238 O O . ARG A 1 159 ? 17.534 0.004 -3.277 1.00 96.19 159 ARG A O 1
ATOM 1245 N N . HIS A 1 160 ? 18.902 -1.603 -2.510 1.00 95.19 160 HIS A N 1
ATOM 1246 C CA . HIS A 1 160 ? 19.606 -1.811 -3.776 1.00 95.19 160 HIS A CA 1
ATOM 1247 C C . HIS A 1 160 ? 18.724 -2.409 -4.885 1.00 95.19 160 HIS A C 1
ATOM 1249 O O . HIS A 1 160 ? 19.079 -2.287 -6.050 1.00 95.19 160 HIS A O 1
ATOM 1255 N N . GLN A 1 161 ? 17.584 -3.019 -4.537 1.00 94.81 161 GLN A N 1
ATOM 1256 C CA . GLN A 1 161 ? 16.654 -3.648 -5.483 1.00 94.81 161 GLN A CA 1
ATOM 1257 C C . GLN A 1 161 ? 15.585 -2.695 -6.009 1.00 94.81 161 GLN A C 1
ATOM 1259 O O . GLN A 1 161 ? 14.848 -3.028 -6.941 1.00 94.81 161 GLN A O 1
ATOM 1264 N N . VAL A 1 162 ? 15.475 -1.523 -5.388 1.00 95.56 162 VAL A N 1
ATOM 1265 C CA . VAL A 1 162 ? 14.368 -0.600 -5.590 1.00 95.56 162 VAL A CA 1
ATOM 1266 C C . VAL A 1 162 ? 14.802 0.597 -6.418 1.00 95.56 162 VAL A C 1
ATOM 1268 O O . VAL A 1 162 ? 15.842 1.209 -6.182 1.00 95.56 162 VAL A O 1
ATOM 1271 N N . THR A 1 163 ? 13.937 0.989 -7.344 1.00 95.19 163 THR A N 1
ATOM 1272 C CA . THR A 1 163 ? 13.975 2.299 -7.988 1.00 95.19 163 THR A CA 1
ATOM 1273 C C . THR A 1 163 ? 12.590 2.943 -7.994 1.00 95.19 163 THR A C 1
ATOM 1275 O O . THR A 1 163 ? 11.576 2.265 -7.851 1.00 95.19 163 THR A O 1
ATOM 1278 N N . CYS A 1 164 ? 12.531 4.261 -8.155 1.00 94.56 164 CYS A N 1
ATOM 1279 C CA . CYS A 1 164 ? 11.286 4.982 -8.442 1.00 94.56 164 CYS A CA 1
ATOM 1280 C C . CYS A 1 164 ? 11.080 5.183 -9.959 1.00 94.56 164 CYS A C 1
ATOM 1282 O O . CYS A 1 164 ? 9.971 5.448 -10.424 1.00 94.56 164 CYS A O 1
ATOM 1284 N N . PHE A 1 165 ? 12.130 4.970 -10.756 1.00 92.75 165 PHE A N 1
ATOM 1285 C CA . PHE A 1 165 ? 12.210 5.397 -12.150 1.00 92.75 165 PHE A CA 1
ATOM 1286 C C . PHE A 1 165 ? 12.177 4.202 -13.108 1.00 92.75 165 PHE A C 1
ATOM 1288 O O . PHE A 1 165 ? 12.849 3.192 -12.886 1.00 92.75 165 PHE A O 1
ATOM 1295 N N . ARG A 1 166 ? 11.389 4.282 -14.189 1.00 91.44 166 ARG A N 1
ATOM 1296 C CA . ARG A 1 166 ? 11.184 3.139 -15.105 1.00 91.44 166 ARG A CA 1
ATOM 1297 C C . ARG A 1 166 ? 12.460 2.763 -15.850 1.00 91.44 166 ARG A C 1
ATOM 1299 O O . ARG A 1 166 ? 12.717 1.579 -16.057 1.00 91.44 166 ARG A O 1
ATOM 1306 N N . GLU A 1 167 ? 13.220 3.769 -16.244 1.00 91.81 167 GLU A N 1
ATOM 1307 C CA . GLU A 1 167 ? 14.459 3.703 -17.010 1.00 91.81 167 GLU A CA 1
ATOM 1308 C C . GLU A 1 167 ? 15.636 3.132 -16.211 1.00 91.81 167 GLU A C 1
ATOM 1310 O O . GLU A 1 167 ? 16.640 2.735 -16.793 1.00 91.81 167 GLU A O 1
ATOM 1315 N N . ARG A 1 168 ? 15.513 3.055 -14.880 1.00 92.44 168 ARG A N 1
ATOM 1316 C CA . ARG A 1 168 ? 16.538 2.491 -13.989 1.00 92.44 168 ARG A CA 1
ATOM 1317 C C . ARG A 1 168 ? 16.270 1.040 -13.601 1.00 92.44 168 ARG A C 1
ATOM 1319 O O . ARG A 1 168 ? 17.049 0.472 -12.837 1.00 92.44 168 ARG A O 1
ATOM 1326 N N . VAL A 1 169 ? 15.183 0.452 -14.100 1.00 93.69 169 VAL A N 1
ATOM 1327 C CA . VAL A 1 169 ? 14.865 -0.958 -13.867 1.00 93.69 169 VAL A CA 1
ATOM 1328 C C . VAL A 1 169 ? 15.876 -1.835 -14.602 1.00 93.69 169 VAL A C 1
ATOM 1330 O O . VAL A 1 169 ? 16.054 -1.697 -15.810 1.00 93.69 169 VAL A O 1
ATOM 1333 N N . ASN A 1 170 ? 16.524 -2.743 -13.876 1.00 92.81 170 ASN A N 1
ATOM 1334 C CA . ASN A 1 170 ? 17.509 -3.684 -14.411 1.00 92.81 170 ASN A CA 1
ATOM 1335 C C . ASN A 1 170 ? 17.571 -4.963 -13.552 1.00 92.81 170 ASN A C 1
ATOM 1337 O O . ASN A 1 170 ? 16.705 -5.181 -12.705 1.00 92.81 170 ASN A O 1
ATOM 1341 N N . GLU A 1 171 ? 18.575 -5.813 -13.781 1.00 90.50 171 GLU A N 1
ATOM 1342 C CA . GLU A 1 171 ? 18.728 -7.098 -13.081 1.00 90.50 171 GLU A CA 1
ATOM 1343 C C . GLU A 1 171 ? 18.927 -6.957 -11.569 1.00 90.50 171 GLU A C 1
ATOM 1345 O O . GLU A 1 171 ? 18.438 -7.785 -10.805 1.00 90.50 171 GLU A O 1
ATOM 1350 N N . GLU A 1 172 ? 19.593 -5.889 -11.131 1.00 92.38 172 GLU A N 1
ATOM 1351 C CA . GLU A 1 172 ? 19.793 -5.590 -9.715 1.00 92.38 172 GLU A CA 1
ATOM 1352 C C . GLU A 1 172 ? 18.602 -4.814 -9.143 1.00 92.38 172 GLU A C 1
ATOM 1354 O O . GLU A 1 172 ? 18.169 -5.095 -8.031 1.00 92.38 172 GLU A O 1
ATOM 1359 N N . ARG A 1 173 ? 18.038 -3.878 -9.920 1.00 93.69 173 ARG A N 1
ATOM 1360 C CA . ARG A 1 173 ? 16.934 -2.973 -9.554 1.00 93.69 173 ARG A CA 1
ATOM 1361 C C . ARG A 1 173 ? 15.628 -3.380 -10.222 1.00 93.69 173 ARG A C 1
ATOM 1363 O O . ARG A 1 173 ? 15.121 -2.697 -11.109 1.00 93.69 173 ARG A O 1
ATOM 1370 N N . PHE A 1 174 ? 15.081 -4.511 -9.812 1.00 93.75 174 PHE A N 1
ATOM 1371 C CA . PHE A 1 174 ? 13.909 -5.112 -10.453 1.00 93.75 174 PHE A CA 1
ATOM 1372 C C . PHE A 1 174 ? 12.576 -4.758 -9.771 1.00 93.75 174 PHE A C 1
ATOM 1374 O O . PHE A 1 174 ? 11.519 -5.211 -10.219 1.00 93.75 174 PHE A O 1
ATOM 1381 N N . VAL A 1 175 ? 12.587 -3.952 -8.702 1.00 94.75 175 VAL A N 1
ATOM 1382 C CA . VAL A 1 175 ? 11.374 -3.441 -8.048 1.00 94.75 175 VAL A CA 1
ATOM 1383 C C . VAL A 1 175 ? 11.246 -1.946 -8.304 1.00 94.75 175 VAL A C 1
ATOM 1385 O O . VAL A 1 175 ? 12.108 -1.160 -7.921 1.00 94.75 175 VAL A O 1
ATOM 1388 N N . ARG A 1 176 ? 10.138 -1.533 -8.918 1.00 95.25 176 ARG A N 1
ATOM 1389 C CA . ARG A 1 176 ? 9.805 -0.121 -9.102 1.00 95.25 176 ARG A CA 1
ATOM 1390 C C . ARG A 1 176 ? 8.701 0.298 -8.142 1.00 95.25 176 ARG A C 1
ATOM 1392 O O . ARG A 1 176 ? 7.589 -0.209 -8.253 1.00 95.25 176 ARG A O 1
ATOM 1399 N N . ILE A 1 177 ? 8.975 1.250 -7.261 1.00 95.38 177 ILE A N 1
ATOM 1400 C CA . ILE A 1 177 ? 7.952 1.953 -6.475 1.00 95.38 177 ILE A CA 1
ATOM 1401 C C . ILE A 1 177 ? 7.278 2.983 -7.378 1.00 95.38 177 ILE A C 1
ATOM 1403 O O . ILE A 1 177 ? 7.947 3.593 -8.209 1.00 95.38 177 ILE A O 1
ATOM 1407 N N . ILE A 1 178 ? 5.968 3.177 -7.227 1.00 94.12 178 ILE A N 1
ATOM 1408 C CA . ILE A 1 178 ? 5.233 4.249 -7.905 1.00 94.12 178 ILE A CA 1
ATOM 1409 C C . ILE A 1 178 ? 5.043 5.402 -6.913 1.00 94.12 178 ILE A C 1
ATOM 1411 O O . ILE A 1 178 ? 4.149 5.315 -6.069 1.00 94.12 178 ILE A O 1
ATOM 1415 N N . PRO A 1 179 ? 5.852 6.474 -6.967 1.00 92.38 179 PRO A N 1
ATOM 1416 C CA . PRO A 1 179 ? 5.886 7.466 -5.892 1.00 92.38 179 PRO A CA 1
ATOM 1417 C C . PRO A 1 179 ? 4.559 8.191 -5.681 1.00 92.38 179 PRO A C 1
ATOM 1419 O O . PRO A 1 179 ? 4.149 8.394 -4.544 1.00 92.38 179 PRO A O 1
ATOM 1422 N N . SER A 1 180 ? 3.830 8.483 -6.759 1.00 91.00 180 SER A N 1
ATOM 1423 C CA . SER A 1 180 ? 2.505 9.116 -6.697 1.00 91.00 180 SER A CA 1
ATOM 1424 C C . SER A 1 180 ? 1.443 8.284 -5.968 1.00 91.00 180 SER A C 1
ATOM 1426 O O . SER A 1 180 ? 0.409 8.815 -5.582 1.00 91.00 180 SER A O 1
ATOM 1428 N N . SER A 1 181 ? 1.693 6.988 -5.753 1.00 93.69 181 SER A N 1
ATOM 1429 C CA . SER A 1 181 ? 0.819 6.111 -4.962 1.00 93.69 181 SER A CA 1
ATOM 1430 C C . SER A 1 181 ? 1.209 6.018 -3.484 1.00 93.69 181 SER A C 1
ATOM 1432 O O . SER A 1 181 ? 0.510 5.364 -2.713 1.00 93.69 181 SER A O 1
ATOM 1434 N N . CYS A 1 182 ? 2.335 6.615 -3.082 1.00 95.94 182 CYS A N 1
ATOM 1435 C CA . CYS A 1 182 ? 2.821 6.542 -1.711 1.00 95.94 182 CYS A CA 1
ATOM 1436 C C . CYS A 1 182 ? 1.986 7.453 -0.805 1.00 95.94 182 CYS A C 1
ATOM 1438 O O . CYS A 1 182 ? 2.015 8.678 -0.933 1.00 95.94 182 CYS A O 1
ATOM 1440 N N . LEU A 1 183 ? 1.287 6.850 0.150 1.00 97.56 183 LEU A N 1
ATOM 1441 C CA . LEU A 1 183 ? 0.463 7.533 1.139 1.00 97.56 183 LEU A CA 1
ATOM 1442 C C . LEU A 1 183 ? 1.033 7.278 2.531 1.00 97.56 183 LEU A C 1
ATOM 1444 O O . LEU A 1 183 ? 1.336 6.141 2.893 1.00 97.56 183 LEU A O 1
ATOM 1448 N N . LEU A 1 184 ? 1.148 8.330 3.333 1.00 97.38 184 LEU A N 1
ATOM 1449 C CA . LEU A 1 184 ? 1.588 8.260 4.720 1.00 97.38 184 LEU A CA 1
ATOM 1450 C C . LEU A 1 184 ? 0.369 8.340 5.628 1.00 97.38 184 LEU A C 1
ATOM 1452 O O . LEU A 1 184 ? -0.436 9.267 5.537 1.00 97.38 184 LEU A O 1
ATOM 1456 N N . LEU A 1 185 ? 0.221 7.328 6.478 1.00 97.62 185 LEU A N 1
ATOM 1457 C CA . LEU A 1 185 ? -0.975 7.111 7.278 1.00 97.62 185 LEU A CA 1
ATOM 1458 C C . LEU A 1 185 ? -0.634 7.201 8.760 1.00 97.62 185 LEU A C 1
ATOM 1460 O O . LEU A 1 185 ? 0.286 6.530 9.237 1.00 97.62 185 LEU A O 1
ATOM 1464 N N . GLN A 1 186 ? -1.407 7.999 9.493 1.00 96.88 186 GLN A N 1
ATOM 1465 C CA . GLN A 1 186 ? -1.329 8.103 10.946 1.00 96.88 186 GLN A CA 1
ATOM 1466 C C . GLN A 1 186 ? -2.714 7.901 11.558 1.00 96.88 186 GLN A C 1
ATOM 1468 O O . GLN A 1 186 ? -3.644 8.660 11.286 1.00 96.88 186 GLN A O 1
ATOM 1473 N N . GLY A 1 187 ? -2.836 6.894 12.424 1.00 96.12 187 GLY A N 1
ATOM 1474 C CA . GLY A 1 187 ? -4.036 6.698 13.231 1.00 96.12 187 GLY A CA 1
ATOM 1475 C C . GLY A 1 187 ? -4.212 7.836 14.231 1.00 96.12 187 GLY A C 1
ATOM 1476 O O . GLY A 1 187 ? -3.263 8.211 14.922 1.00 96.12 187 GLY A O 1
ATOM 1477 N N . LEU A 1 188 ? -5.427 8.364 14.314 1.00 93.38 188 LEU A N 1
ATOM 1478 C CA . LEU A 1 188 ? -5.827 9.390 15.269 1.00 93.38 188 LEU A CA 1
ATOM 1479 C C . LEU A 1 188 ? -6.665 8.752 16.376 1.00 93.38 188 LEU A C 1
ATOM 1481 O O . LEU A 1 188 ? -7.267 7.689 16.206 1.00 93.38 188 LEU A O 1
ATOM 1485 N N . ASP A 1 189 ? -6.696 9.372 17.546 1.00 86.38 189 ASP A N 1
ATOM 1486 C CA . ASP A 1 189 ? -7.620 8.936 18.586 1.00 86.38 189 ASP A CA 1
ATOM 1487 C C . ASP A 1 189 ? -9.062 9.208 18.159 1.00 86.38 189 ASP A C 1
ATOM 1489 O O . ASP A 1 189 ? -9.359 10.209 17.500 1.00 86.38 189 ASP A O 1
ATOM 1493 N N . ALA A 1 190 ? -9.969 8.307 18.542 1.00 72.94 190 ALA A N 1
ATOM 1494 C CA . ALA A 1 190 ? -11.387 8.573 18.389 1.00 72.94 190 ALA A CA 1
ATOM 1495 C C . ALA A 1 190 ? -11.726 9.862 19.154 1.00 72.94 190 ALA A C 1
ATOM 1497 O O . ALA A 1 190 ? -11.304 10.001 20.310 1.00 72.94 190 ALA A O 1
ATOM 1498 N N . PRO A 1 191 ? -12.471 10.811 18.555 1.00 62.69 191 PRO A N 1
ATOM 1499 C CA . PRO A 1 191 ? -12.930 11.963 19.307 1.00 62.69 191 PRO A CA 1
ATOM 1500 C C . PRO A 1 191 ? -13.713 11.462 20.529 1.00 62.69 191 PRO A C 1
ATOM 1502 O O . PRO A 1 191 ? -14.474 10.494 20.410 1.00 62.69 191 PRO A O 1
ATOM 1505 N N . PRO A 1 192 ? -13.543 12.086 21.709 1.00 52.25 192 PRO A N 1
ATOM 1506 C CA . PRO A 1 192 ? -14.322 11.707 22.875 1.00 52.25 192 PRO A CA 1
ATOM 1507 C C . PRO A 1 192 ? -15.816 11.793 22.527 1.00 52.25 192 PR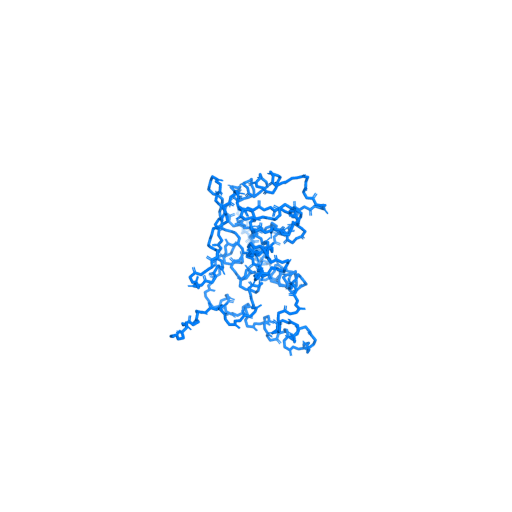O A C 1
ATOM 1509 O O . PRO A 1 192 ? -16.215 12.700 21.783 1.00 52.25 192 PRO A O 1
ATOM 1512 N N . PRO A 1 193 ? -16.655 10.869 23.032 1.00 51.91 193 PRO A N 1
ATOM 1513 C CA . PRO A 1 193 ? -18.079 10.886 22.735 1.00 51.91 193 PRO A CA 1
ATOM 1514 C C . PRO A 1 193 ? -18.653 12.262 23.089 1.00 51.91 193 PRO A C 1
ATOM 1516 O O . PRO A 1 193 ? -18.512 12.745 24.216 1.00 51.91 193 PRO A O 1
ATOM 1519 N N . ARG A 1 194 ? -19.277 12.929 22.109 1.00 51.91 194 ARG A N 1
ATOM 1520 C CA . ARG A 1 194 ? -19.951 14.210 22.338 1.00 51.91 194 ARG A CA 1
ATOM 1521 C C . ARG A 1 194 ? -21.140 13.964 23.266 1.00 51.91 194 ARG A C 1
ATOM 1523 O O . ARG A 1 194 ? -22.167 13.464 22.825 1.00 51.91 194 ARG A O 1
ATOM 1530 N N . GLY A 1 195 ? -20.993 14.340 24.536 1.00 52.09 195 GLY A N 1
ATOM 1531 C CA . GLY A 1 195 ? -22.097 14.401 25.493 1.00 52.09 195 GLY A CA 1
ATOM 1532 C C . GLY A 1 195 ? -21.990 13.434 26.667 1.00 52.09 195 GLY A C 1
ATOM 1533 O O . GLY A 1 195 ? -22.770 12.501 26.789 1.00 52.09 195 GLY A O 1
ATOM 1534 N N . MET A 1 196 ? -21.116 13.751 27.616 1.00 39.84 196 MET A N 1
ATOM 1535 C CA . MET A 1 196 ? -21.461 13.608 29.028 1.00 39.84 196 MET A CA 1
ATOM 1536 C C . MET A 1 196 ? -20.890 14.828 29.744 1.00 39.84 196 MET A C 1
ATOM 1538 O O . MET A 1 196 ? -19.721 14.879 30.116 1.00 39.84 196 MET A O 1
ATOM 1542 N N . SER A 1 197 ? -21.722 15.867 29.850 1.00 44.72 197 SER A N 1
ATOM 1543 C CA . SER A 1 197 ? -21.475 16.972 30.768 1.00 44.72 197 SER A CA 1
ATOM 1544 C C . SER A 1 197 ? -21.432 16.380 32.170 1.00 44.72 197 SER A C 1
ATOM 1546 O O . SER A 1 197 ? -22.469 16.057 32.749 1.00 44.72 197 SER A O 1
ATOM 1548 N N . ILE A 1 198 ? -20.232 16.181 32.709 1.00 47.25 198 ILE A N 1
ATOM 1549 C CA . ILE A 1 198 ? -20.074 15.926 34.135 1.00 47.25 198 ILE A CA 1
ATOM 1550 C C . ILE A 1 198 ? -20.219 17.290 34.801 1.00 47.25 198 ILE A C 1
ATOM 1552 O O . ILE A 1 198 ? -19.243 17.998 35.050 1.00 47.25 198 ILE A O 1
ATOM 1556 N N . SER A 1 199 ? -21.464 17.685 35.056 1.00 48.00 199 SER A N 1
ATOM 1557 C CA . SER A 1 199 ? -21.767 18.750 35.999 1.00 48.00 199 SER A CA 1
ATOM 1558 C C . SER A 1 199 ? -21.194 18.343 37.356 1.00 48.00 199 SER A C 1
ATOM 1560 O O . SER A 1 199 ? -21.781 17.535 38.075 1.00 48.00 199 SER A O 1
ATOM 1562 N N . ARG A 1 200 ? -20.012 18.867 37.699 1.00 45.50 200 ARG A N 1
ATOM 1563 C CA . ARG A 1 200 ? -19.492 18.798 39.066 1.00 45.50 200 ARG A CA 1
ATOM 1564 C C . ARG A 1 200 ? -20.479 19.532 39.983 1.00 45.50 200 ARG A C 1
ATOM 1566 O O . ARG A 1 200 ? -20.777 20.695 39.700 1.00 45.50 200 ARG A O 1
ATOM 1573 N N . PRO A 1 201 ? -20.960 18.925 41.080 1.00 48.31 201 PRO A N 1
ATOM 1574 C CA . PRO A 1 201 ? -21.669 19.687 42.093 1.00 48.31 201 PRO A CA 1
ATOM 1575 C C . PRO A 1 201 ? -20.688 20.683 42.719 1.00 48.31 201 PRO A C 1
ATOM 1577 O O . PRO A 1 201 ? -19.587 20.311 43.135 1.00 48.31 201 PRO A O 1
ATOM 1580 N N . ARG A 1 202 ? -21.077 21.962 42.733 1.00 52.59 202 ARG A N 1
ATOM 1581 C CA . ARG A 1 202 ? -20.372 23.004 43.484 1.00 52.59 202 ARG A CA 1
ATOM 1582 C C . ARG A 1 202 ? -20.400 22.614 44.965 1.00 52.59 202 ARG A C 1
ATOM 1584 O O . ARG A 1 202 ? -21.473 22.328 45.493 1.00 52.59 202 ARG A O 1
ATOM 1591 N N . ARG A 1 203 ? -19.222 22.558 45.584 1.00 57.97 203 ARG A N 1
ATOM 1592 C CA . ARG A 1 203 ? -19.080 22.666 47.037 1.00 57.97 203 ARG A CA 1
ATOM 1593 C C . ARG A 1 203 ? -19.024 24.137 47.409 1.00 57.97 203 ARG A C 1
ATOM 1595 O O . ARG A 1 203 ? -18.491 24.905 46.576 1.00 57.97 203 ARG A O 1
#

Sequence (203 aa):
MGTAFHQGALDNFCALYAVVNAFCRTHALTAFQARRMFHDTLLRLAQDDEVFTAAVTAATDYTGIVHDMLEWYGAGLFPLHVQSAFADEPAGESDFWSMAADWLAAGARRTMLLRFMRYVPGQDAPVVRHWTAADRLLGDSLFLLDSSRDSGALHVLLRHQVTCFRERVNEERFVRIIPSSCLLLQGLDAPPPRGMSISRPRR

Foldseek 3Di:
DDDDAFVVRQFLPQLLLQLLVLLCQQPVDDPVRSVCLSVVLLVVCVVDPVSVVCRRVVVDLCLVVNVCSCCVCCVPDWPKDKDQLDPDQDPWLVSVVVSQQCQLVVDGSKKKKWWKFFCDAPDLHGPDTHIWIWNHDDDQWTATDRWTPDPPTDRIDGNQQETCDSVPDHNRPRMHIPRRSIMIMHTDDDDDPPDDPPPDDDD

Secondary structure (DSSP, 8-state):
-PPPPPTTSS---HHHHHHHHHHHHHH---HHHHHHHHHHHHHHHTT-HHHHHHHHTT----HHHHHHHHHHHHHTTS-EEEEES-SS--SSHHHHHHHHHHHHHS-TTEEEEEEEEE--TT-SS-SEEEEEEEEEEETTEEEESS--SSTT--SEEEGGGEES-GGG--SS--EEEEEEEEEEEEE-PPPPPS-----PPP-